Protein AF-A0A850C3Y8-F1 (afdb_monomer_lite)

pLDDT: mean 77.22, std 21.92, range [27.23, 97.19]

Radius of gyration: 32.11 Å; chains: 1; bounding box: 56×70×108 Å

Secondary structure (DSSP, 8-state):
-TTTTTEE-HHHHHHHHGGGHHHHHHHHT--TTTTBTTBEE----S-HHHHHHHHT--GGGHHHHHHHH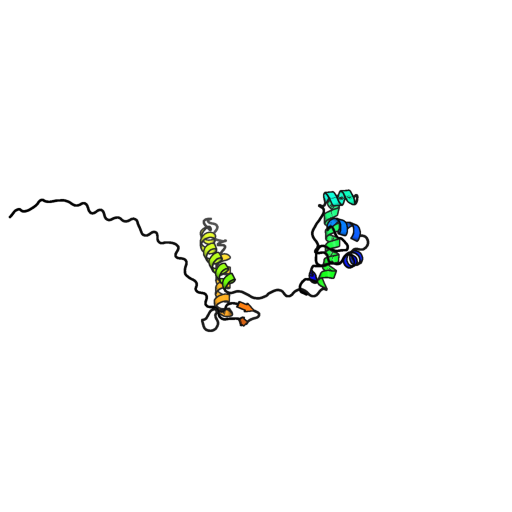HHHHHHHHHTSPPPPP--PEEHHHHHHHHHHHHHHHHHHGGG--SS-TT---THHHHHHHHHHHHHHHHS-GGG--EEEEETTEEEEE---------------------------PPP-

Sequence (188 aa):
M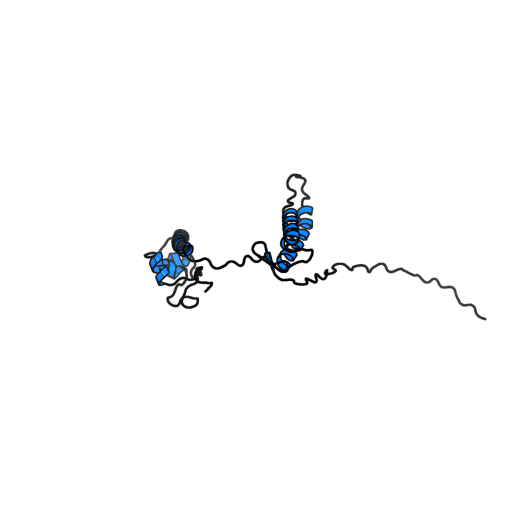EGKFYVWTLDEIREVLKDDSEFFEAAYGIVVHGNWEGKTILQRALDDASLAARFKLDPETVPAKLTDCRARLLSVRNSRIRPGTDDKILASWNGLMLATIAEASQVLDSRSLLPTADQQDGRCQILAARNAEFLLKELRPGGKLKHSWRGGKAINEVFLRITPRRYWDCSNSIKPTSTTNGLPPQRN

Structure (mmCIF, N/CA/C/O backbone):
data_AF-A0A850C3Y8-F1
#
_entry.id   AF-A0A850C3Y8-F1
#
loop_
_atom_site.group_PDB
_atom_site.id
_atom_site.type_symbol
_atom_site.label_atom_id
_atom_site.label_alt_id
_atom_site.label_comp_id
_atom_site.label_asym_id
_atom_site.label_entity_id
_atom_site.label_seq_id
_atom_site.pdbx_PDB_ins_code
_atom_site.Cartn_x
_atom_site.Cartn_y
_atom_site.Cartn_z
_atom_site.occupancy
_atom_site.B_iso_or_equiv
_atom_site.auth_seq_id
_atom_site.auth_comp_id
_atom_site.auth_asym_id
_atom_site.auth_atom_id
_atom_site.pdbx_PDB_model_num
ATOM 1 N N . MET A 1 1 ? -10.287 -14.046 -8.648 1.00 47.47 1 MET A N 1
ATOM 2 C CA . MET A 1 1 ? -10.686 -12.739 -8.083 1.00 47.47 1 MET A CA 1
ATOM 3 C C . MET A 1 1 ? -9.456 -12.043 -7.537 1.00 47.47 1 MET A C 1
ATOM 5 O O . MET A 1 1 ? -9.066 -12.267 -6.395 1.00 47.47 1 MET A O 1
ATOM 9 N N . GLU A 1 2 ? -8.835 -11.241 -8.388 1.00 50.91 2 GLU A N 1
ATOM 10 C CA . GLU A 1 2 ? -7.936 -10.157 -7.996 1.00 50.91 2 GLU A CA 1
ATOM 11 C C . GLU A 1 2 ? -8.763 -9.169 -7.156 1.00 50.91 2 GLU A C 1
ATOM 13 O O . GLU A 1 2 ? -9.849 -8.793 -7.576 1.00 50.91 2 GLU A O 1
ATOM 18 N N . GLY A 1 3 ? -8.347 -8.847 -5.929 1.00 62.34 3 GLY A N 1
ATOM 19 C CA . GLY A 1 3 ? -9.086 -7.912 -5.058 1.00 62.34 3 GLY A CA 1
ATOM 20 C C . GLY A 1 3 ? -9.332 -8.395 -3.626 1.00 62.34 3 GLY A C 1
ATOM 21 O O . GLY A 1 3 ? -9.484 -7.575 -2.726 1.00 62.34 3 GLY A O 1
ATOM 22 N N . LYS A 1 4 ? -9.248 -9.709 -3.353 1.00 74.44 4 LYS A N 1
ATOM 23 C CA . LYS A 1 4 ? -9.411 -10.263 -1.985 1.00 74.44 4 LYS A CA 1
ATOM 24 C C . LYS A 1 4 ? -8.363 -9.765 -0.974 1.00 74.44 4 LYS A C 1
ATOM 26 O O . LYS A 1 4 ? -8.569 -9.865 0.230 1.00 74.44 4 LYS A O 1
ATOM 31 N N . PHE A 1 5 ? -7.240 -9.235 -1.454 1.00 80.50 5 PHE A N 1
ATOM 32 C CA . PHE A 1 5 ? -6.145 -8.769 -0.605 1.00 80.50 5 PHE A CA 1
ATOM 33 C C . PHE A 1 5 ? -6.484 -7.483 0.167 1.00 80.50 5 PHE A C 1
ATOM 35 O O . PHE A 1 5 ? -6.025 -7.323 1.293 1.00 80.50 5 PHE A O 1
ATOM 42 N N . TYR A 1 6 ? -7.299 -6.583 -0.398 1.00 85.56 6 TYR A N 1
ATOM 43 C CA . TYR A 1 6 ? -7.563 -5.256 0.188 1.00 85.56 6 TYR A CA 1
ATOM 44 C C . TYR A 1 6 ? -8.931 -5.112 0.858 1.00 85.56 6 TYR A C 1
ATOM 46 O O . TYR A 1 6 ? -9.164 -4.128 1.556 1.00 85.56 6 TYR A O 1
ATOM 54 N N . VAL A 1 7 ? -9.818 -6.082 0.652 1.00 90.81 7 VAL A N 1
ATOM 55 C CA . VAL A 1 7 ? -11.189 -6.065 1.167 1.00 90.81 7 VAL A CA 1
ATOM 56 C C . VAL A 1 7 ? -11.291 -6.797 2.504 1.00 90.81 7 VAL A C 1
ATOM 58 O O . VAL A 1 7 ? -10.625 -7.811 2.713 1.00 90.81 7 VAL A O 1
ATOM 61 N N . TRP A 1 8 ? -12.154 -6.303 3.382 1.00 92.19 8 TRP A N 1
ATOM 62 C CA . TRP A 1 8 ? -12.419 -6.853 4.711 1.00 92.19 8 TRP A CA 1
ATOM 63 C C . TRP A 1 8 ? -13.908 -7.095 4.907 1.00 92.19 8 TRP A C 1
ATOM 65 O O . TRP A 1 8 ? -14.724 -6.331 4.396 1.00 92.19 8 TRP A O 1
ATOM 75 N N . THR A 1 9 ? -14.276 -8.123 5.660 1.00 91.62 9 THR A N 1
ATOM 76 C CA . THR A 1 9 ? -15.641 -8.215 6.204 1.00 91.62 9 THR A CA 1
ATOM 77 C C . THR A 1 9 ? -15.694 -7.593 7.596 1.00 91.62 9 THR A C 1
ATOM 79 O O . THR A 1 9 ? -14.668 -7.461 8.266 1.00 91.62 9 THR A O 1
ATOM 82 N N . LEU A 1 10 ? -16.890 -7.201 8.034 1.00 91.25 10 LEU A N 1
ATOM 83 C CA . LEU A 1 10 ? -17.092 -6.692 9.390 1.00 91.25 10 LEU A CA 1
ATOM 84 C C . LEU A 1 10 ? -16.675 -7.728 10.446 1.00 91.25 10 LEU A C 1
ATOM 86 O O . LEU A 1 10 ? -15.992 -7.382 11.407 1.00 91.25 10 LEU A O 1
ATOM 90 N N . ASP A 1 11 ? -17.024 -8.996 10.225 1.00 92.12 11 ASP A N 1
ATOM 91 C CA . ASP A 1 11 ? -16.700 -10.090 11.142 1.00 92.12 11 ASP A CA 1
ATOM 92 C C . ASP A 1 11 ? -15.186 -10.311 11.250 1.00 92.12 11 ASP A C 1
ATOM 94 O O . ASP A 1 11 ? -14.666 -10.411 12.358 1.00 92.12 11 ASP A O 1
ATOM 98 N N . GLU A 1 12 ? -14.455 -10.269 10.126 1.00 92.69 12 GLU A N 1
ATOM 99 C CA . GLU A 1 12 ? -12.984 -10.339 10.129 1.00 92.69 12 GLU A CA 1
ATOM 100 C C . GLU A 1 12 ? -12.363 -9.210 10.967 1.00 92.69 12 GLU A C 1
ATOM 102 O O . GLU A 1 12 ? -11.413 -9.431 11.715 1.00 92.69 12 GLU A O 1
ATOM 107 N N . ILE A 1 13 ? -12.879 -7.983 10.847 1.00 94.12 13 ILE A N 1
ATOM 108 C CA . ILE A 1 13 ? -12.354 -6.835 11.599 1.00 94.12 13 ILE A CA 1
ATOM 109 C C . ILE A 1 13 ? -12.626 -7.003 13.094 1.00 94.12 13 ILE A C 1
ATOM 111 O O . ILE A 1 13 ? -11.731 -6.761 13.906 1.00 94.12 13 ILE A O 1
ATOM 115 N N . ARG A 1 14 ? -13.830 -7.447 13.460 1.00 95.19 14 ARG A N 1
ATOM 116 C CA . ARG A 1 14 ? -14.211 -7.699 14.856 1.00 95.19 14 ARG A CA 1
ATOM 117 C C . ARG A 1 14 ? -13.393 -8.815 15.484 1.00 95.19 14 ARG A C 1
ATOM 119 O O . ARG A 1 14 ? -12.935 -8.665 16.613 1.00 95.19 14 ARG A O 1
ATOM 126 N N . GLU A 1 15 ? -13.146 -9.892 14.748 1.00 95.81 15 GLU A N 1
ATOM 127 C CA . GLU A 1 15 ? -12.331 -11.012 15.217 1.00 95.81 15 GLU A CA 1
ATOM 128 C C . GLU A 1 15 ? -10.876 -10.591 15.482 1.00 95.81 15 GLU A C 1
ATOM 130 O O . GLU A 1 15 ? -10.292 -10.959 16.506 1.00 95.81 15 GLU A O 1
ATOM 135 N N . VAL A 1 16 ? -10.299 -9.772 14.595 1.00 95.88 16 VAL A N 1
ATOM 136 C CA . VAL A 1 16 ? -8.904 -9.316 14.710 1.00 95.88 16 VAL A CA 1
ATOM 137 C C . VAL A 1 16 ? -8.734 -8.229 15.772 1.00 95.88 16 VAL A C 1
ATOM 139 O O . VAL A 1 16 ? -7.749 -8.240 16.519 1.00 95.88 16 VAL A O 1
ATOM 142 N N . LEU A 1 17 ? -9.656 -7.266 15.830 1.00 96.12 17 LEU A N 1
ATOM 143 C CA . LEU A 1 17 ? -9.513 -6.090 16.688 1.00 96.12 17 LEU A CA 1
ATOM 144 C C . LEU A 1 17 ? -10.138 -6.246 18.073 1.00 96.12 17 LEU A C 1
ATOM 146 O O . LEU A 1 17 ? -9.672 -5.581 19.000 1.00 96.12 17 LEU A O 1
ATOM 150 N N . LYS A 1 18 ? -11.124 -7.138 18.227 1.00 95.19 18 LYS A N 1
ATOM 151 C CA . LYS A 1 18 ? -11.846 -7.405 19.479 1.00 95.19 18 LYS A CA 1
ATOM 152 C C . LYS A 1 18 ? -12.351 -6.108 20.115 1.00 95.19 18 LYS A C 1
ATOM 154 O O . LYS A 1 18 ? -13.186 -5.436 19.515 1.00 95.19 18 LYS A O 1
ATOM 159 N N . ASP A 1 19 ? -11.816 -5.721 21.267 1.00 94.38 19 ASP A N 1
ATOM 160 C CA . ASP A 1 19 ? -12.250 -4.548 22.032 1.00 94.38 19 ASP A CA 1
ATOM 161 C C . ASP A 1 19 ? -12.036 -3.220 21.283 1.00 94.38 19 ASP A C 1
ATOM 163 O O . ASP A 1 19 ? -12.740 -2.244 21.526 1.00 94.38 19 ASP A O 1
ATOM 167 N N . ASP A 1 20 ? -11.109 -3.177 20.320 1.00 94.62 20 ASP A N 1
ATOM 168 C CA . ASP A 1 20 ? -10.856 -1.982 19.503 1.00 94.62 20 ASP A CA 1
ATOM 169 C C . ASP A 1 20 ? -11.714 -1.912 18.231 1.00 94.62 20 ASP A C 1
ATOM 171 O O . ASP A 1 20 ? -11.600 -0.956 17.456 1.00 94.62 20 ASP A O 1
ATOM 175 N N . SER A 1 21 ? -12.566 -2.914 17.992 1.00 94.44 21 SER A N 1
ATOM 176 C CA . SER A 1 21 ? -13.381 -2.998 16.776 1.00 94.44 21 SER A CA 1
ATOM 177 C C . SER A 1 21 ? -14.341 -1.822 16.638 1.00 94.44 21 SER A C 1
ATOM 179 O O . SER A 1 21 ? -14.331 -1.175 15.598 1.00 94.44 21 SER A O 1
ATOM 181 N N . GLU A 1 22 ? -15.083 -1.457 17.685 1.00 94.62 22 GLU A N 1
ATOM 182 C CA . GLU A 1 22 ? -16.046 -0.347 17.636 1.00 94.62 22 GLU A CA 1
ATOM 183 C C . GLU A 1 22 ? -15.368 0.995 17.311 1.00 94.62 22 GLU A C 1
ATOM 185 O O . GLU A 1 22 ? -15.852 1.778 16.486 1.00 94.62 22 GLU A O 1
ATOM 190 N N . PHE A 1 23 ? -14.199 1.237 17.910 1.00 96.12 23 PHE A N 1
ATOM 191 C CA . PHE A 1 23 ? -13.374 2.410 17.628 1.00 96.12 23 PHE A CA 1
ATOM 192 C C . PHE A 1 23 ? -12.941 2.452 16.159 1.00 96.12 23 PHE A C 1
ATOM 194 O O . PHE A 1 23 ? -13.060 3.483 15.491 1.00 96.12 23 PHE A O 1
ATOM 201 N N . PHE A 1 24 ? -12.470 1.322 15.635 1.00 96.25 24 PHE A N 1
ATOM 202 C CA . PHE A 1 24 ? -12.003 1.218 14.259 1.00 96.25 24 PHE A CA 1
ATOM 203 C C . PHE A 1 24 ? -13.151 1.271 13.237 1.00 96.25 24 PHE A C 1
ATOM 205 O O . PHE A 1 24 ? -13.028 1.916 12.195 1.00 96.25 24 PHE A O 1
ATOM 212 N N . GLU A 1 25 ? -14.293 0.659 13.544 1.00 94.94 25 GLU A N 1
ATOM 213 C CA . GLU A 1 25 ? -15.515 0.717 12.741 1.00 94.94 25 GLU A CA 1
ATOM 214 C C . GLU A 1 25 ? -15.975 2.165 12.565 1.00 94.94 25 GLU A C 1
ATOM 216 O O . GLU A 1 25 ? -16.202 2.607 11.438 1.00 94.94 25 GLU A O 1
ATOM 221 N N . ALA A 1 26 ? -16.022 2.940 13.654 1.00 95.00 26 ALA A N 1
ATOM 222 C CA . ALA A 1 26 ? -16.339 4.363 13.596 1.00 95.00 26 ALA A CA 1
ATOM 223 C C . ALA A 1 26 ? -15.282 5.156 12.813 1.00 95.00 26 ALA A C 1
ATOM 225 O O . ALA A 1 26 ? -15.621 6.064 12.052 1.00 95.00 26 ALA A O 1
ATOM 226 N N . ALA A 1 27 ? -14.004 4.803 12.963 1.00 95.38 27 ALA A N 1
ATOM 227 C CA . ALA A 1 27 ? -12.920 5.494 12.284 1.00 95.38 27 ALA A CA 1
ATOM 228 C C . ALA A 1 27 ? -12.999 5.380 10.748 1.00 95.38 27 ALA A C 1
ATOM 230 O O . ALA A 1 27 ? -12.701 6.341 10.026 1.00 95.38 27 ALA A O 1
ATOM 231 N N . TYR A 1 28 ? -13.408 4.217 10.247 1.00 94.75 28 TYR A N 1
ATOM 232 C CA . TYR A 1 28 ? -13.445 3.896 8.817 1.00 94.75 28 TYR A CA 1
ATOM 233 C C . TYR A 1 28 ? -14.864 3.809 8.238 1.00 94.75 28 TYR A C 1
ATOM 235 O O . TYR A 1 28 ? -15.023 3.468 7.070 1.00 94.75 28 TYR A O 1
ATOM 243 N N . GLY A 1 29 ? -15.896 4.116 9.031 1.00 91.62 29 GLY A N 1
ATOM 244 C CA . GLY A 1 29 ? -17.291 4.068 8.586 1.00 91.62 29 GLY A CA 1
ATOM 245 C C . GLY A 1 29 ? -17.718 2.666 8.144 1.00 91.62 29 GLY A C 1
ATOM 246 O O . GLY A 1 29 ? -18.390 2.511 7.127 1.00 91.62 29 GLY A O 1
ATOM 247 N N . ILE A 1 30 ? -17.270 1.639 8.866 1.00 91.19 30 ILE A N 1
ATOM 248 C CA . ILE A 1 30 ? -17.464 0.239 8.481 1.00 91.19 30 ILE A CA 1
ATOM 249 C C . ILE A 1 30 ? -18.891 -0.184 8.821 1.00 91.19 30 ILE A C 1
ATOM 251 O O . ILE A 1 30 ? -19.358 -0.022 9.944 1.00 91.19 30 ILE A O 1
ATOM 255 N N . VAL A 1 31 ? -19.579 -0.748 7.835 1.00 87.44 31 VAL A N 1
ATOM 256 C CA . VAL A 1 31 ? -20.973 -1.191 7.924 1.00 87.44 31 VAL A CA 1
ATOM 257 C C . VAL A 1 31 ? -21.101 -2.614 7.391 1.00 87.44 31 VAL A C 1
ATOM 259 O O . VAL A 1 31 ? -20.260 -3.068 6.619 1.00 87.44 31 VAL A O 1
ATOM 262 N N . VAL A 1 32 ? -22.166 -3.322 7.784 1.00 83.56 32 VAL A N 1
ATOM 263 C CA . VAL A 1 32 ? -22.377 -4.750 7.460 1.00 83.56 32 VAL A CA 1
ATOM 264 C C . VAL A 1 32 ? -22.347 -5.026 5.953 1.00 83.56 32 VAL A C 1
ATOM 266 O O . VAL A 1 32 ? -21.777 -6.019 5.521 1.00 83.56 32 VAL A O 1
ATOM 269 N N . HIS A 1 33 ? -22.930 -4.140 5.141 1.00 82.50 33 HIS A N 1
ATOM 270 C CA . HIS A 1 33 ? -22.955 -4.289 3.682 1.00 82.50 33 HIS A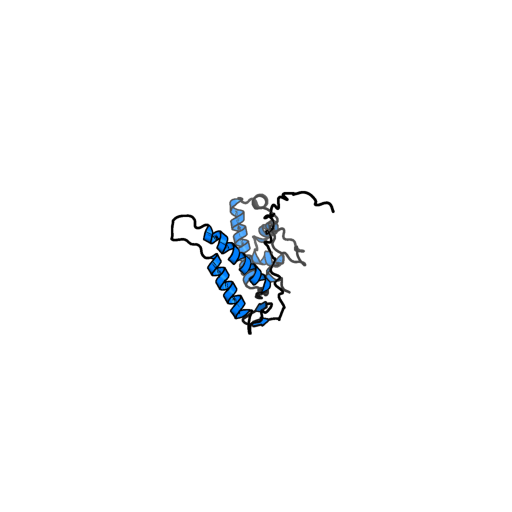 CA 1
ATOM 271 C C . HIS A 1 33 ? -21.624 -3.919 3.008 1.00 82.50 33 HIS A C 1
ATOM 273 O O . HIS A 1 33 ? -21.443 -4.184 1.820 1.00 82.50 33 HIS A O 1
ATOM 279 N N . GLY A 1 34 ? -20.694 -3.321 3.756 1.00 83.94 34 GLY A N 1
ATOM 280 C CA . GLY A 1 34 ? -19.448 -2.787 3.230 1.00 83.94 34 GLY A CA 1
ATOM 281 C C . GLY A 1 34 ? -19.643 -1.681 2.188 1.00 83.94 34 GLY A C 1
ATOM 282 O O . GLY A 1 34 ? -20.754 -1.249 1.904 1.00 83.94 34 GLY A O 1
ATOM 283 N N . ASN A 1 35 ? -18.545 -1.202 1.609 1.00 84.06 35 ASN A N 1
ATOM 284 C CA . ASN A 1 35 ? -18.557 -0.184 0.550 1.00 84.06 35 ASN A CA 1
ATOM 285 C C . ASN A 1 35 ? -18.204 -0.746 -0.843 1.00 84.06 35 ASN A C 1
ATOM 287 O O . ASN A 1 35 ? -18.202 -0.003 -1.821 1.00 84.06 35 ASN A O 1
ATOM 291 N N . TRP A 1 36 ? -17.913 -2.047 -0.945 1.00 81.69 36 TRP A N 1
ATOM 292 C CA . TRP A 1 36 ? -17.513 -2.730 -2.172 1.00 81.69 36 TRP A CA 1
ATOM 293 C C . TRP A 1 36 ? -17.954 -4.200 -2.161 1.00 81.69 36 TRP A C 1
ATOM 295 O O . TRP A 1 36 ? -17.405 -5.005 -1.413 1.00 81.69 36 TRP A O 1
ATOM 305 N N . GLU A 1 37 ? -18.916 -4.574 -3.010 1.00 83.69 37 GLU A N 1
ATOM 306 C CA . GLU A 1 37 ? -19.335 -5.977 -3.227 1.00 83.69 37 GLU A CA 1
ATOM 307 C C . GLU A 1 37 ? -19.618 -6.775 -1.928 1.00 83.69 37 GLU A C 1
ATOM 309 O O . GLU A 1 37 ? -19.212 -7.932 -1.792 1.00 83.69 37 GLU A O 1
ATOM 314 N N . GLY A 1 38 ? -20.281 -6.167 -0.936 1.00 81.75 38 GLY A N 1
ATOM 315 C CA . GLY A 1 38 ? -20.554 -6.826 0.352 1.00 81.75 38 GLY A CA 1
ATOM 316 C C . GLY A 1 38 ? -19.368 -6.835 1.328 1.00 81.75 38 GLY A C 1
ATOM 317 O O . GLY A 1 38 ? -19.404 -7.530 2.341 1.00 81.75 38 GLY A O 1
ATOM 318 N N . LYS A 1 39 ? -18.288 -6.113 1.010 1.00 86.00 39 LYS A N 1
ATOM 319 C CA . LYS A 1 39 ? -17.047 -6.004 1.787 1.00 86.00 39 LYS A CA 1
ATOM 320 C C . LYS A 1 39 ? -16.595 -4.553 1.894 1.00 86.00 39 LYS A C 1
ATOM 322 O O . LYS A 1 39 ? -17.091 -3.669 1.205 1.00 86.00 39 LYS A O 1
ATOM 327 N N . THR A 1 40 ? -15.618 -4.304 2.750 1.00 89.69 40 THR A N 1
ATOM 328 C CA . THR A 1 40 ? -15.107 -2.969 3.041 1.00 89.69 40 THR A CA 1
ATOM 329 C C . THR A 1 40 ? -13.682 -2.812 2.536 1.00 89.69 40 THR A C 1
ATOM 331 O O . THR A 1 40 ? -12.773 -3.534 2.948 1.00 89.69 40 THR A O 1
ATOM 334 N N . ILE A 1 41 ? -13.477 -1.826 1.670 1.00 90.25 41 ILE A N 1
ATOM 335 C CA . ILE A 1 41 ? -12.178 -1.213 1.408 1.00 90.25 41 ILE A CA 1
ATOM 336 C C . ILE A 1 41 ? -12.001 -0.104 2.446 1.00 90.25 41 ILE A C 1
ATOM 338 O O . ILE A 1 41 ? -12.836 0.791 2.555 1.00 90.25 41 ILE A O 1
ATOM 342 N N . LEU A 1 42 ? -10.932 -0.174 3.238 1.00 91.50 42 LEU A N 1
ATOM 343 C CA . LEU A 1 42 ? -10.712 0.767 4.336 1.00 91.50 42 LEU A CA 1
ATOM 344 C C . LEU A 1 42 ? -10.450 2.182 3.799 1.00 91.50 42 LEU A C 1
ATOM 346 O O . LEU A 1 42 ? -9.385 2.455 3.247 1.00 91.50 42 LEU A O 1
ATOM 350 N N . GLN A 1 43 ? -11.405 3.082 4.018 1.00 90.69 43 GLN A N 1
ATOM 351 C CA . GLN A 1 43 ? -11.309 4.511 3.733 1.00 90.69 43 GLN A CA 1
ATOM 352 C C . GLN A 1 43 ? -11.616 5.282 5.018 1.00 90.69 43 GLN A C 1
ATOM 354 O O . GLN A 1 43 ? -12.586 4.976 5.705 1.00 90.69 43 GLN A O 1
ATOM 359 N N . ARG A 1 44 ? -10.769 6.248 5.387 1.00 93.12 44 ARG A N 1
ATOM 360 C CA . ARG A 1 44 ? -10.967 7.022 6.621 1.00 93.12 44 ARG A CA 1
ATOM 361 C C . ARG A 1 44 ? -12.256 7.848 6.497 1.00 93.12 44 ARG A C 1
ATOM 363 O O . ARG A 1 44 ? -12.413 8.568 5.514 1.00 93.12 44 ARG A O 1
ATOM 370 N N . ALA A 1 45 ? -13.153 7.719 7.476 1.00 93.50 45 ALA A N 1
ATOM 371 C CA . ALA A 1 45 ? -14.469 8.365 7.467 1.00 93.50 45 ALA A CA 1
ATOM 372 C C . ALA A 1 45 ? -14.570 9.545 8.446 1.00 93.50 45 ALA A C 1
ATOM 374 O O . ALA A 1 45 ? -15.184 10.555 8.124 1.00 93.50 45 ALA A O 1
ATOM 375 N N . LEU A 1 46 ? -13.963 9.425 9.629 1.00 93.62 46 LEU A N 1
ATOM 376 C CA . LEU A 1 46 ? -13.875 10.506 10.618 1.00 93.62 46 LEU A CA 1
ATOM 377 C C . LEU A 1 46 ? -12.451 11.066 10.677 1.00 93.62 46 LEU A C 1
ATOM 379 O O . LEU A 1 46 ? -11.504 10.371 10.335 1.00 93.62 46 LEU A O 1
ATOM 383 N N . ASP A 1 47 ? -12.270 12.300 11.124 1.00 94.50 47 ASP A N 1
ATOM 384 C CA . ASP A 1 47 ? -10.953 12.808 11.518 1.00 94.50 47 ASP A CA 1
ATOM 385 C C . ASP A 1 47 ? -10.607 12.378 12.959 1.00 94.50 47 ASP A C 1
ATOM 387 O O . ASP A 1 47 ? -11.389 11.698 13.636 1.00 94.50 47 ASP A O 1
ATOM 391 N N . ASP A 1 48 ? -9.403 12.712 13.420 1.00 94.19 48 ASP A N 1
ATOM 392 C CA . ASP A 1 48 ? -8.913 12.287 14.733 1.00 94.19 48 ASP A CA 1
ATOM 393 C C . ASP A 1 48 ? -9.579 13.057 15.883 1.00 94.19 48 ASP A C 1
ATOM 395 O O . ASP A 1 48 ? -9.874 12.452 16.914 1.00 94.19 48 ASP A O 1
ATOM 399 N N . ALA A 1 49 ? -9.921 14.337 15.694 1.00 93.81 49 ALA A N 1
ATOM 400 C CA . ALA A 1 49 ? -10.598 15.143 16.711 1.00 93.81 49 ALA A CA 1
ATOM 401 C C . ALA A 1 49 ? -12.047 14.674 16.921 1.00 93.81 49 ALA A C 1
ATOM 403 O O . ALA A 1 49 ? -12.482 14.483 18.059 1.00 93.81 49 ALA A O 1
ATOM 404 N N . SER A 1 50 ? -12.772 14.397 15.834 1.00 94.50 50 SER A N 1
ATOM 405 C CA . SER A 1 50 ? -14.124 13.823 15.891 1.00 94.50 50 SER A CA 1
ATOM 406 C C . SER A 1 50 ? -14.138 12.447 16.564 1.00 94.50 50 SER A C 1
ATOM 408 O O . SER A 1 50 ? -15.048 12.126 17.334 1.00 94.50 50 SER A O 1
ATOM 410 N N . LEU A 1 51 ? -13.123 11.621 16.295 1.00 94.81 51 LEU A N 1
ATOM 411 C CA . LEU A 1 51 ? -13.008 10.292 16.889 1.00 94.81 51 LEU A CA 1
ATOM 412 C C . LEU A 1 51 ? -12.654 10.369 18.382 1.00 94.81 51 LEU A C 1
ATOM 414 O O . LEU A 1 51 ? -13.263 9.670 19.192 1.00 94.81 51 LEU A O 1
ATOM 418 N N . ALA A 1 52 ? -11.734 11.261 18.751 1.00 94.62 52 ALA A N 1
ATOM 419 C CA . ALA A 1 52 ? -11.378 11.536 20.138 1.00 94.62 52 ALA A CA 1
ATOM 420 C C . ALA A 1 52 ? -12.596 11.991 20.952 1.00 94.62 52 ALA A C 1
ATOM 422 O O . ALA A 1 52 ? -12.882 11.420 22.004 1.00 94.62 52 ALA A O 1
ATOM 423 N N . ALA A 1 53 ? -13.378 12.937 20.420 1.00 94.75 53 ALA A N 1
ATOM 424 C CA . ALA A 1 53 ? -14.599 13.419 21.060 1.00 94.75 53 ALA A CA 1
ATOM 425 C C . ALA A 1 53 ? -15.636 12.298 21.260 1.00 94.75 53 ALA A C 1
ATOM 427 O O . ALA A 1 53 ? -16.208 12.168 22.344 1.00 94.75 53 ALA A O 1
ATOM 428 N N . ARG A 1 54 ? -15.850 11.451 20.242 1.00 94.75 54 ARG A N 1
ATOM 429 C CA . ARG A 1 54 ? -16.816 10.341 20.299 1.00 94.75 54 ARG A CA 1
ATOM 430 C C . ARG A 1 54 ? -16.456 9.293 21.353 1.00 94.75 54 ARG A C 1
ATOM 432 O O . ARG A 1 54 ? -17.343 8.816 22.055 1.00 94.75 54 ARG A O 1
ATOM 439 N N . PHE A 1 55 ? -15.177 8.942 21.461 1.00 94.00 55 PHE A N 1
ATOM 440 C CA . PHE A 1 55 ? -14.697 7.895 22.370 1.00 94.00 55 PHE A CA 1
ATOM 441 C C . PHE A 1 55 ? -14.130 8.436 23.689 1.00 94.00 55 PHE A C 1
ATOM 443 O O . PHE A 1 55 ? -13.623 7.657 24.492 1.00 94.00 55 PHE A O 1
ATOM 450 N N . LYS A 1 56 ? -14.248 9.750 23.934 1.00 94.06 56 LYS A N 1
ATOM 451 C CA . LYS A 1 56 ? -13.717 10.440 25.123 1.00 94.06 56 LYS A CA 1
ATOM 452 C C . LYS A 1 56 ? -12.225 10.155 25.342 1.00 94.06 56 LYS A C 1
ATOM 454 O O . LYS A 1 56 ? -11.790 9.888 26.460 1.00 94.06 56 LYS A O 1
ATOM 459 N N . LEU A 1 57 ? -11.464 10.186 24.253 1.00 92.75 57 LEU A N 1
ATOM 460 C CA . LEU A 1 57 ? -10.015 10.006 24.244 1.00 92.75 57 LEU A CA 1
ATOM 461 C C . LEU A 1 57 ? -9.318 11.358 24.099 1.00 92.75 57 LEU A C 1
ATOM 463 O O . LEU A 1 57 ? -9.901 12.326 23.614 1.00 92.75 57 LEU A O 1
ATOM 467 N N . ASP A 1 58 ? -8.049 11.397 24.479 1.00 92.31 58 ASP A N 1
ATOM 468 C CA . ASP A 1 58 ? -7.160 12.502 24.136 1.00 92.31 58 ASP A CA 1
ATOM 469 C C . ASP A 1 58 ? -6.838 12.453 22.625 1.00 92.31 58 ASP A C 1
ATOM 471 O O . ASP A 1 58 ? -6.431 11.383 22.147 1.00 92.31 58 ASP A O 1
ATOM 475 N N . PRO A 1 59 ? -7.021 13.547 21.854 1.00 89.69 59 PRO A N 1
ATOM 476 C CA . PRO A 1 59 ? -6.726 13.585 20.420 1.00 89.69 59 PRO A CA 1
ATOM 477 C C . PRO A 1 59 ? -5.345 13.046 20.035 1.00 89.69 59 PRO A C 1
ATOM 479 O O . PRO A 1 59 ? -5.229 12.344 19.031 1.00 89.69 59 PRO A O 1
ATOM 482 N N . GLU A 1 60 ? -4.325 13.270 20.863 1.00 92.50 60 GLU A N 1
ATOM 483 C CA . GLU A 1 60 ? -2.955 12.801 20.608 1.00 92.50 60 GLU A CA 1
ATOM 484 C C . GLU A 1 60 ? -2.811 11.268 20.686 1.00 92.50 60 GLU A C 1
ATOM 486 O O . GLU A 1 60 ? -1.896 10.676 20.111 1.00 92.50 60 GLU A O 1
ATOM 491 N N . THR A 1 61 ? -3.743 10.583 21.356 1.00 93.31 61 THR A N 1
ATOM 492 C CA . THR A 1 61 ? -3.719 9.116 21.505 1.00 93.31 61 THR A CA 1
ATOM 493 C C . THR A 1 61 ? -4.368 8.380 20.331 1.00 93.31 61 THR A C 1
ATOM 495 O O . THR A 1 61 ? -4.078 7.201 20.092 1.00 93.31 61 THR A O 1
ATOM 498 N N . VAL A 1 62 ? -5.216 9.066 19.555 1.00 95.06 62 VAL A N 1
ATOM 499 C CA . VAL A 1 62 ? -5.953 8.484 18.423 1.00 95.06 62 VAL A CA 1
ATOM 500 C C . VAL A 1 62 ? -5.016 7.929 17.337 1.00 95.06 62 VAL A C 1
ATOM 502 O O . VAL A 1 62 ? -5.199 6.765 16.955 1.00 95.06 62 VAL A O 1
ATOM 505 N N . PRO A 1 63 ? -3.981 8.660 16.870 1.00 95.75 63 PRO A N 1
ATOM 506 C CA . PRO A 1 63 ? -3.054 8.148 15.862 1.00 95.75 63 PRO A CA 1
ATOM 507 C C . PRO A 1 63 ? -2.330 6.873 16.302 1.00 95.75 63 PRO A C 1
ATOM 509 O O . PRO A 1 63 ? -2.159 5.948 15.499 1.00 95.75 63 PRO A O 1
ATOM 512 N N . ALA A 1 64 ? -1.929 6.792 17.575 1.00 96.06 64 ALA A N 1
ATOM 513 C CA . ALA A 1 64 ? -1.249 5.624 18.128 1.00 96.06 64 ALA A CA 1
ATOM 514 C C . ALA A 1 64 ? -2.179 4.401 18.143 1.00 96.06 64 ALA A C 1
ATOM 516 O O . ALA A 1 64 ? -1.820 3.342 17.621 1.00 96.06 64 ALA A O 1
ATOM 517 N N . LYS A 1 65 ? -3.414 4.571 18.631 1.00 95.94 65 LYS A N 1
ATOM 518 C CA . LYS A 1 65 ? -4.426 3.504 18.668 1.00 95.94 65 LYS A CA 1
ATOM 519 C C . LYS A 1 65 ? -4.799 3.010 17.263 1.00 95.94 65 LYS A C 1
ATOM 521 O O . LYS A 1 65 ? -4.861 1.804 17.021 1.00 95.94 65 LYS A O 1
ATOM 526 N N . LEU A 1 66 ? -4.970 3.919 16.298 1.00 96.69 66 LEU A N 1
ATOM 527 C CA . LEU A 1 66 ? -5.206 3.557 14.892 1.00 96.69 66 LEU A CA 1
ATOM 528 C C . LEU A 1 66 ? -4.005 2.846 14.261 1.00 96.69 66 LEU A C 1
ATOM 530 O O . LEU A 1 66 ? -4.173 1.990 13.392 1.00 96.69 66 LEU A O 1
ATOM 534 N N . THR A 1 67 ? -2.784 3.207 14.648 1.00 96.81 67 THR A N 1
ATOM 535 C CA . THR A 1 67 ? -1.564 2.546 14.164 1.00 96.81 67 THR A CA 1
ATOM 536 C C . THR A 1 67 ? -1.484 1.106 14.651 1.00 96.81 67 THR A C 1
ATOM 538 O O . THR A 1 67 ? -1.238 0.223 13.830 1.00 96.81 67 THR A O 1
ATOM 541 N N . ASP A 1 68 ? -1.791 0.853 15.923 1.00 97.06 68 ASP A N 1
ATOM 542 C CA . ASP A 1 68 ? -1.863 -0.506 16.467 1.00 97.06 68 ASP A CA 1
ATOM 543 C C . ASP A 1 68 ? -2.921 -1.365 15.748 1.00 97.06 68 ASP A C 1
ATOM 545 O O . ASP A 1 68 ? -2.620 -2.454 15.247 1.00 97.06 68 ASP A O 1
ATOM 549 N N . CYS A 1 69 ? -4.141 -0.839 15.580 1.00 96.62 69 CYS A N 1
ATOM 550 C CA . CYS A 1 69 ? -5.208 -1.545 14.863 1.00 96.62 69 CYS A CA 1
ATOM 551 C C . CYS A 1 69 ? -4.791 -1.892 13.422 1.00 96.62 69 CYS A C 1
ATOM 553 O O . CYS A 1 69 ? -4.968 -3.021 12.955 1.00 96.62 69 CYS A O 1
ATOM 555 N N . ARG A 1 70 ? -4.184 -0.931 12.710 1.00 96.50 70 ARG A N 1
ATOM 556 C CA . ARG A 1 70 ? -3.674 -1.141 11.347 1.00 96.50 70 ARG A CA 1
ATOM 557 C C . ARG A 1 70 ? -2.558 -2.179 11.306 1.00 96.50 70 ARG A C 1
ATOM 559 O O . ARG A 1 70 ? -2.515 -2.946 10.348 1.00 96.50 70 ARG A O 1
ATOM 566 N N . ALA A 1 71 ? -1.682 -2.229 12.307 1.00 97.19 71 ALA A N 1
ATOM 567 C CA . ALA A 1 71 ? -0.611 -3.219 12.380 1.00 97.19 71 ALA A CA 1
ATOM 568 C C . ALA A 1 71 ? -1.165 -4.645 12.540 1.00 97.19 71 ALA A C 1
ATOM 570 O O . ALA A 1 71 ? -0.739 -5.554 11.821 1.00 97.19 71 ALA A O 1
ATOM 571 N N . ARG A 1 72 ? -2.173 -4.838 13.401 1.00 96.81 72 ARG A N 1
ATOM 572 C CA . ARG A 1 72 ? -2.852 -6.135 13.570 1.00 96.81 72 ARG A CA 1
ATOM 573 C C . ARG A 1 72 ? -3.557 -6.595 12.293 1.00 96.81 72 ARG A C 1
ATOM 575 O O . ARG A 1 72 ? -3.336 -7.718 11.839 1.00 96.81 72 ARG A O 1
ATOM 582 N N . LEU A 1 73 ? -4.323 -5.711 11.650 1.00 95.50 73 LEU A N 1
ATOM 583 C CA . LEU A 1 73 ? -4.958 -6.009 10.360 1.00 95.50 73 LEU A CA 1
ATOM 584 C C . LEU A 1 73 ? -3.922 -6.262 9.254 1.00 95.50 73 LEU A C 1
ATOM 586 O O . LEU A 1 73 ? -4.096 -7.151 8.423 1.00 95.50 73 LEU A O 1
ATOM 590 N N . LEU A 1 74 ? -2.810 -5.525 9.242 1.00 94.38 74 LEU A N 1
ATOM 591 C CA . LEU A 1 74 ? -1.724 -5.741 8.287 1.00 94.38 74 LEU A CA 1
ATOM 592 C C . LEU A 1 74 ? -1.106 -7.136 8.437 1.00 94.38 74 LEU A C 1
ATOM 594 O O . LEU A 1 74 ? -0.832 -7.775 7.422 1.00 94.38 74 LEU A O 1
ATOM 598 N N . SER A 1 75 ? -0.922 -7.614 9.670 1.00 94.50 75 SER A N 1
ATOM 599 C CA . SER A 1 75 ? -0.414 -8.962 9.948 1.00 94.50 75 SER A CA 1
ATOM 600 C C . SER A 1 75 ? -1.293 -10.038 9.301 1.00 94.50 75 SER A C 1
ATOM 602 O O . SER A 1 75 ? -0.805 -10.867 8.533 1.00 94.50 75 SER A O 1
ATOM 604 N N . VAL A 1 76 ? -2.613 -9.947 9.494 1.00 93.69 76 VAL A N 1
ATOM 605 C CA . VAL A 1 76 ? -3.586 -10.858 8.867 1.00 93.69 76 VAL A CA 1
ATOM 606 C C . VAL A 1 76 ? -3.618 -10.694 7.350 1.00 93.69 76 VAL A C 1
ATOM 608 O O . VAL A 1 76 ? -3.706 -11.671 6.613 1.00 93.69 76 VAL A O 1
ATOM 611 N N . ARG A 1 77 ? -3.502 -9.468 6.835 1.00 92.19 77 ARG A N 1
ATOM 612 C CA . ARG A 1 77 ? -3.460 -9.234 5.388 1.00 92.19 77 ARG A CA 1
ATOM 613 C C . ARG A 1 77 ? -2.227 -9.861 4.739 1.00 92.19 77 ARG A C 1
ATOM 615 O O . ARG A 1 77 ? -2.316 -10.341 3.613 1.00 92.19 77 ARG A O 1
ATOM 622 N N . ASN A 1 78 ? -1.090 -9.867 5.431 1.00 91.94 78 ASN A N 1
ATOM 623 C CA . ASN A 1 78 ? 0.167 -10.397 4.908 1.00 91.94 78 ASN A CA 1
ATOM 624 C C . ASN A 1 78 ? 0.163 -11.922 4.724 1.00 91.94 78 ASN A C 1
ATOM 626 O O . ASN A 1 78 ? 0.978 -12.413 3.946 1.00 91.94 78 ASN A O 1
ATOM 630 N N . SER A 1 79 ? -0.748 -12.659 5.369 1.00 89.69 79 SER A N 1
ATOM 631 C CA . SER A 1 79 ? -0.931 -14.097 5.119 1.00 89.69 79 SER A CA 1
ATOM 632 C C . SER A 1 79 ? -1.804 -14.398 3.891 1.00 89.69 79 SER A C 1
ATOM 634 O O . SER A 1 79 ? -1.883 -15.545 3.451 1.00 89.69 79 SER A O 1
ATOM 636 N N . ARG A 1 80 ? -2.454 -13.383 3.304 1.00 89.62 80 ARG A N 1
ATOM 637 C CA . ARG A 1 80 ? -3.308 -13.537 2.119 1.00 89.62 80 ARG A CA 1
ATOM 638 C C . ARG A 1 80 ? -2.467 -13.631 0.845 1.00 89.62 80 ARG A C 1
ATOM 640 O O . ARG A 1 80 ? -1.405 -13.022 0.725 1.00 89.62 80 ARG A O 1
ATOM 647 N N . ILE A 1 81 ? -3.000 -14.331 -0.157 1.00 85.00 81 ILE A N 1
ATOM 648 C CA . ILE A 1 81 ? -2.405 -14.383 -1.499 1.00 85.00 81 ILE A CA 1
ATOM 649 C C . ILE A 1 81 ? -2.357 -12.960 -2.069 1.00 85.00 81 ILE A C 1
ATOM 651 O O . ILE A 1 81 ? -3.395 -12.307 -2.220 1.00 85.00 81 ILE A O 1
ATOM 655 N N . ARG A 1 82 ? -1.149 -12.479 -2.378 1.00 83.06 82 ARG A N 1
ATOM 656 C CA . ARG A 1 82 ? -0.957 -11.180 -3.028 1.00 83.06 82 ARG A CA 1
ATOM 657 C C . ARG A 1 82 ? -1.552 -11.213 -4.440 1.00 83.06 82 ARG A C 1
ATOM 659 O O . ARG A 1 82 ? -1.423 -12.235 -5.116 1.00 83.06 82 ARG A O 1
ATOM 666 N N . PRO A 1 83 ? -2.200 -10.126 -4.894 1.00 80.94 83 PRO A N 1
ATOM 667 C CA . PRO A 1 83 ? -2.615 -10.032 -6.286 1.00 80.94 83 PRO A CA 1
ATOM 668 C C . PRO A 1 83 ? -1.382 -10.124 -7.190 1.00 80.94 83 PRO A C 1
ATOM 670 O O . PRO A 1 83 ? -0.274 -9.767 -6.777 1.00 80.94 83 PRO A O 1
ATOM 673 N N . GLY A 1 84 ? -1.581 -10.604 -8.417 1.00 74.81 84 GLY A N 1
ATOM 674 C CA . GLY A 1 84 ? -0.533 -10.528 -9.422 1.00 74.81 84 GLY A CA 1
ATOM 675 C C . GLY A 1 84 ? -0.157 -9.065 -9.632 1.00 74.81 84 GLY A C 1
ATOM 676 O O . GLY A 1 84 ? -1.021 -8.206 -9.772 1.00 74.81 84 GLY A O 1
ATOM 677 N N . THR A 1 85 ? 1.133 -8.760 -9.614 1.00 73.81 85 THR A N 1
ATOM 678 C CA . THR A 1 85 ? 1.623 -7.477 -10.116 1.00 73.81 85 THR A CA 1
ATOM 679 C C . THR A 1 85 ? 1.927 -7.652 -11.594 1.00 73.81 85 THR A C 1
ATOM 681 O O . THR A 1 85 ? 2.599 -8.621 -11.955 1.00 73.81 85 THR A O 1
ATOM 684 N N . ASP A 1 86 ? 1.454 -6.744 -12.450 1.00 77.56 86 ASP A N 1
ATOM 685 C CA . ASP A 1 86 ? 1.930 -6.715 -13.833 1.00 77.56 86 ASP A CA 1
ATOM 686 C C . ASP A 1 86 ? 3.406 -6.291 -13.830 1.00 77.56 86 ASP A C 1
ATOM 688 O O . ASP A 1 86 ? 3.751 -5.170 -13.467 1.00 77.56 86 ASP A O 1
ATOM 692 N N . ASP A 1 87 ? 4.287 -7.222 -14.174 1.00 80.69 87 ASP A N 1
ATOM 693 C CA . ASP A 1 87 ? 5.740 -7.059 -14.294 1.00 80.69 87 ASP A CA 1
ATOM 694 C C . ASP A 1 87 ? 6.162 -6.793 -15.748 1.00 80.69 87 ASP A C 1
ATOM 696 O O . ASP A 1 87 ? 7.340 -6.882 -16.105 1.00 80.69 87 ASP A O 1
ATOM 700 N N . LYS A 1 88 ? 5.195 -6.485 -16.619 1.00 85.88 88 LYS A N 1
ATOM 701 C CA . LYS A 1 88 ? 5.450 -6.153 -18.014 1.00 85.88 88 LYS A CA 1
ATOM 702 C C . LYS A 1 88 ? 6.121 -4.787 -18.138 1.00 85.88 88 LYS A C 1
ATOM 704 O O . LYS A 1 88 ? 5.594 -3.757 -17.729 1.00 85.88 88 LYS A O 1
ATOM 709 N N . ILE A 1 89 ? 7.250 -4.771 -18.832 1.00 87.88 89 ILE A N 1
ATOM 710 C CA . ILE A 1 89 ? 7.973 -3.561 -19.208 1.00 87.88 89 ILE A CA 1
ATOM 711 C C . ILE A 1 89 ? 7.573 -3.183 -20.635 1.00 87.88 89 ILE A C 1
ATOM 713 O O . ILE A 1 89 ? 7.748 -3.974 -21.559 1.00 87.88 89 ILE A O 1
ATOM 717 N N . LEU A 1 90 ? 7.020 -1.984 -20.832 1.00 91.06 90 LEU A N 1
ATOM 718 C CA . LEU A 1 90 ? 6.571 -1.499 -22.142 1.00 91.06 90 LEU A CA 1
ATOM 719 C C . LEU A 1 90 ? 7.634 -0.623 -22.809 1.00 91.06 90 LEU A C 1
ATOM 721 O O . LEU A 1 90 ? 8.107 0.348 -22.213 1.00 91.06 90 LEU A O 1
ATOM 725 N N . ALA A 1 91 ? 7.965 -0.918 -24.067 1.00 90.06 91 ALA A N 1
ATOM 726 C CA . ALA A 1 91 ? 8.964 -0.164 -24.824 1.00 90.06 91 ALA A CA 1
ATOM 727 C C . ALA A 1 91 ? 8.547 1.294 -25.060 1.00 90.06 91 ALA A C 1
ATOM 729 O O . ALA A 1 91 ? 9.385 2.187 -25.011 1.00 90.06 91 ALA A O 1
ATOM 730 N N . SER A 1 92 ? 7.254 1.553 -25.267 1.00 90.38 92 SER A N 1
ATOM 731 C CA . SER A 1 92 ? 6.724 2.906 -25.472 1.00 90.38 92 SER A CA 1
ATOM 732 C C . SER A 1 92 ? 6.910 3.797 -24.242 1.00 90.38 92 SER A C 1
ATOM 734 O O . SER A 1 92 ? 7.368 4.930 -24.368 1.00 90.38 92 SER A O 1
ATOM 736 N N . TRP A 1 93 ? 6.611 3.278 -23.050 1.00 91.56 93 TRP A N 1
ATOM 737 C CA . TRP A 1 93 ? 6.734 4.029 -21.797 1.00 91.56 93 TRP A CA 1
ATOM 738 C C . TRP A 1 93 ? 8.201 4.243 -21.418 1.00 91.56 93 TRP A C 1
ATOM 740 O O . TRP A 1 93 ? 8.575 5.334 -20.999 1.00 91.56 93 TRP A O 1
ATOM 750 N N . ASN A 1 94 ? 9.051 3.237 -21.642 1.00 93.06 94 ASN A N 1
ATOM 751 C CA . ASN A 1 94 ? 10.492 3.367 -21.423 1.00 93.06 94 ASN A CA 1
ATOM 752 C C . ASN A 1 94 ? 11.146 4.319 -22.429 1.00 93.06 94 ASN A C 1
ATOM 754 O O . ASN A 1 94 ? 11.985 5.120 -22.041 1.00 93.06 94 ASN A O 1
ATOM 758 N N . GLY A 1 95 ? 10.719 4.300 -23.694 1.00 93.12 95 GLY A N 1
ATOM 759 C CA . GLY A 1 95 ? 11.180 5.255 -24.701 1.00 93.12 95 GLY A CA 1
ATOM 760 C C . GLY A 1 95 ? 10.803 6.698 -24.354 1.00 93.12 95 GLY A C 1
ATOM 761 O O . GLY A 1 95 ? 11.636 7.591 -24.489 1.00 93.12 95 GLY A O 1
ATOM 762 N N . LEU A 1 96 ? 9.584 6.922 -23.848 1.00 94.38 96 LEU A N 1
ATOM 763 C CA . LEU A 1 96 ? 9.162 8.236 -23.358 1.00 94.38 96 LEU A CA 1
ATOM 764 C C . LEU A 1 96 ? 10.002 8.681 -22.151 1.00 94.38 96 LEU A C 1
ATOM 766 O O . LEU A 1 96 ? 10.521 9.793 -22.148 1.00 94.38 96 LEU A O 1
ATOM 770 N N . MET A 1 97 ? 10.185 7.797 -21.166 1.00 93.44 97 MET A N 1
ATOM 771 C CA . MET A 1 97 ? 11.026 8.056 -19.994 1.00 93.44 97 MET A CA 1
ATOM 772 C C . MET A 1 97 ? 12.464 8.405 -20.397 1.00 93.44 97 MET A C 1
ATOM 774 O O . MET A 1 97 ? 13.020 9.378 -19.894 1.00 93.44 97 MET A O 1
ATOM 778 N N . LEU A 1 98 ? 13.055 7.649 -21.324 1.00 93.81 98 LEU A N 1
ATOM 779 C CA . LEU A 1 98 ? 14.398 7.903 -21.838 1.00 93.81 98 LEU A CA 1
ATOM 780 C C . LEU A 1 98 ? 14.505 9.293 -22.471 1.00 93.81 98 LEU A C 1
ATOM 782 O O . LEU A 1 98 ? 15.435 10.027 -22.145 1.00 93.81 98 LEU A O 1
ATOM 786 N N . ALA A 1 99 ? 13.554 9.666 -23.334 1.00 93.12 99 ALA A N 1
ATOM 787 C CA . ALA A 1 99 ? 13.541 10.982 -23.969 1.00 93.12 99 ALA A CA 1
ATOM 788 C C . ALA A 1 99 ? 13.488 12.106 -22.923 1.00 93.12 99 ALA A C 1
ATOM 790 O O . ALA A 1 99 ? 14.329 13.002 -22.935 1.00 93.12 99 ALA A O 1
ATOM 791 N N . THR A 1 100 ? 12.572 12.010 -21.956 1.00 93.06 100 THR A N 1
ATOM 792 C CA . THR A 1 100 ? 12.430 13.017 -20.898 1.00 93.06 100 THR A CA 1
ATOM 793 C C . THR A 1 100 ? 13.670 13.117 -20.012 1.00 93.06 100 THR A C 1
ATOM 795 O O . THR A 1 100 ? 14.094 14.221 -19.685 1.00 93.06 100 THR A O 1
ATOM 798 N N . ILE A 1 101 ? 14.284 11.995 -19.623 1.00 88.62 101 ILE A N 1
ATOM 799 C CA . ILE A 1 101 ? 15.480 12.016 -18.767 1.00 88.62 101 ILE A CA 1
ATOM 800 C C . ILE A 1 101 ? 16.700 12.548 -19.533 1.00 88.62 101 ILE A C 1
ATOM 802 O O . ILE A 1 101 ? 17.505 13.272 -18.951 1.00 88.62 101 ILE A O 1
ATOM 806 N N . ALA A 1 102 ? 16.825 12.243 -20.827 1.00 89.06 102 ALA A N 1
ATOM 807 C CA . ALA A 1 102 ? 17.895 12.770 -21.676 1.00 89.06 102 ALA A CA 1
ATOM 808 C C . ALA A 1 102 ? 17.757 14.283 -21.943 1.00 89.06 102 ALA A C 1
ATOM 810 O O . ALA A 1 102 ? 18.752 14.992 -22.098 1.00 89.06 102 ALA A O 1
ATOM 811 N N . GLU A 1 103 ? 16.531 14.804 -21.993 1.00 89.12 103 GLU A N 1
ATOM 812 C CA . GLU A 1 103 ? 16.289 16.250 -22.009 1.00 89.12 103 GLU A CA 1
ATOM 813 C C . GLU A 1 103 ? 16.591 16.869 -20.636 1.00 89.12 103 GLU A C 1
ATOM 815 O O . GLU A 1 103 ? 17.275 17.888 -20.543 1.00 89.12 103 GLU A O 1
ATOM 820 N N . ALA A 1 104 ? 16.152 16.221 -19.554 1.00 86.12 104 ALA A N 1
ATOM 821 C CA . ALA A 1 104 ? 16.391 16.689 -18.194 1.00 86.12 104 ALA A CA 1
ATOM 822 C C . ALA A 1 104 ? 17.885 16.746 -17.848 1.00 86.12 104 ALA A C 1
ATOM 824 O O . ALA A 1 104 ? 18.304 17.718 -17.223 1.00 86.12 104 ALA A O 1
ATOM 825 N N . SER A 1 105 ? 18.698 15.779 -18.292 1.00 84.31 105 SER A N 1
ATOM 826 C CA . SER A 1 105 ? 20.153 15.809 -18.089 1.00 84.31 105 SER A CA 1
ATOM 827 C C . SER A 1 105 ? 20.775 17.053 -18.719 1.00 84.31 105 SER A C 1
ATOM 829 O O . SER A 1 105 ? 21.574 17.729 -18.089 1.00 84.31 105 SER A O 1
ATOM 831 N N . GLN A 1 106 ? 20.333 17.462 -19.912 1.00 81.88 106 GLN A N 1
ATOM 832 C CA . GLN A 1 106 ? 20.864 18.668 -20.556 1.00 81.88 106 GLN A CA 1
ATOM 833 C C . GLN A 1 106 ? 20.564 19.951 -19.772 1.00 81.88 106 GLN A C 1
ATOM 835 O O . GLN A 1 106 ? 21.363 20.880 -19.813 1.00 81.88 106 GLN A O 1
ATOM 840 N N . VAL A 1 107 ? 19.440 20.023 -19.053 1.00 80.62 107 VAL A N 1
ATOM 841 C CA . VAL A 1 107 ? 19.010 21.232 -18.321 1.00 80.62 107 VAL A CA 1
ATOM 842 C C . VAL A 1 107 ? 19.443 21.215 -16.851 1.00 80.62 107 VAL A C 1
ATOM 844 O O . VAL A 1 107 ? 19.648 22.263 -16.241 1.00 80.62 107 VAL A O 1
ATOM 847 N N . LEU A 1 108 ? 19.529 20.039 -16.236 1.00 75.62 108 LEU A N 1
ATOM 848 C CA . LEU A 1 108 ? 19.934 19.883 -14.838 1.00 75.62 108 LEU A CA 1
ATOM 849 C C . LEU A 1 108 ? 21.456 19.819 -14.708 1.00 75.62 108 LEU A C 1
ATOM 851 O O . LEU A 1 108 ? 21.998 20.482 -13.828 1.00 75.62 108 LEU A O 1
ATOM 855 N N . ASP A 1 109 ? 22.145 19.153 -15.637 1.00 64.81 109 ASP A N 1
ATOM 856 C CA . ASP A 1 109 ? 23.608 19.047 -15.607 1.00 64.81 109 ASP A CA 1
ATOM 857 C C . ASP A 1 109 ? 24.284 20.329 -16.132 1.00 64.81 109 ASP A C 1
ATOM 859 O O . ASP A 1 109 ? 25.411 20.634 -15.748 1.00 64.81 109 ASP A O 1
ATOM 863 N N . SER A 1 110 ? 23.582 21.148 -16.931 1.00 57.84 110 SER A N 1
ATOM 864 C CA . SER A 1 110 ? 24.037 22.499 -17.317 1.00 57.84 110 SER A CA 1
ATOM 865 C C . SER A 1 110 ? 23.824 23.561 -16.234 1.00 57.84 110 SER A C 1
ATOM 867 O O . SER A 1 110 ? 24.441 24.623 -16.294 1.00 57.84 110 SER A O 1
ATOM 869 N N . ARG A 1 111 ? 22.981 23.293 -15.223 1.00 53.19 111 ARG A N 1
ATOM 870 C CA . ARG A 1 111 ? 22.746 24.194 -14.079 1.00 53.19 111 ARG A CA 1
ATOM 871 C C . ARG A 1 111 ? 23.751 24.020 -12.937 1.00 53.19 111 ARG A C 1
ATOM 873 O O . ARG A 1 111 ? 23.647 24.730 -11.939 1.00 53.19 111 ARG A O 1
ATOM 880 N N . SER A 1 112 ? 24.774 23.181 -13.111 1.00 52.72 112 SER A N 1
ATOM 881 C CA . SER A 1 112 ? 25.983 23.152 -12.271 1.00 52.72 112 SER A CA 1
ATOM 882 C C . SER A 1 112 ? 26.887 24.378 -12.539 1.00 52.72 112 SER A C 1
ATOM 884 O O . SER A 1 112 ? 28.072 24.270 -12.832 1.00 52.72 112 SER A O 1
ATOM 886 N N . LEU A 1 113 ? 26.311 25.585 -12.474 1.00 48.97 113 LEU A N 1
ATOM 887 C CA . LEU A 1 113 ? 27.006 26.878 -12.579 1.00 48.97 113 LEU A CA 1
ATOM 888 C C . LEU A 1 113 ? 27.491 27.386 -11.205 1.00 48.97 113 LEU A C 1
ATOM 890 O O . LEU A 1 113 ? 27.682 28.587 -11.021 1.00 48.97 113 LEU A O 1
ATOM 894 N N . LEU A 1 114 ? 27.673 26.494 -10.224 1.00 48.38 114 LEU A N 1
ATOM 895 C CA . LEU A 1 114 ? 28.279 26.825 -8.933 1.00 48.38 114 LEU A CA 1
ATOM 896 C C . LEU A 1 114 ? 29.673 26.183 -8.833 1.00 48.38 114 LEU A C 1
ATOM 898 O O . LEU A 1 114 ? 29.810 24.993 -9.106 1.00 48.38 114 LEU A O 1
ATOM 902 N N . PRO A 1 115 ? 30.710 26.942 -8.428 1.00 45.22 115 PRO A N 1
ATOM 903 C CA . PRO A 1 115 ? 32.119 26.545 -8.487 1.00 45.22 115 PRO A CA 1
ATOM 904 C C . PRO A 1 115 ? 32.537 25.596 -7.350 1.00 45.22 115 PRO A C 1
ATOM 906 O O . PRO A 1 115 ? 33.654 25.675 -6.847 1.00 45.22 115 PRO A O 1
ATOM 909 N N . THR A 1 116 ? 31.664 24.687 -6.924 1.00 50.16 116 THR A N 1
ATOM 910 C CA . THR A 1 116 ? 32.058 23.538 -6.100 1.00 50.16 116 THR A CA 1
ATOM 911 C C . THR A 1 116 ? 32.051 22.315 -7.001 1.00 50.16 116 THR A C 1
ATOM 913 O O . THR A 1 116 ? 31.018 21.687 -7.216 1.00 50.16 116 THR A O 1
ATOM 916 N N . ALA A 1 117 ? 33.223 22.031 -7.564 1.00 47.19 117 ALA A N 1
ATOM 917 C CA . ALA A 1 117 ? 33.499 21.048 -8.610 1.00 47.19 117 ALA A CA 1
ATOM 918 C C . ALA A 1 117 ? 33.240 19.566 -8.246 1.00 47.19 117 ALA A C 1
ATOM 920 O O . ALA A 1 117 ? 33.658 18.689 -8.991 1.00 47.19 117 ALA A O 1
ATOM 921 N N . ASP A 1 118 ? 32.532 19.271 -7.153 1.00 49.12 118 ASP A N 1
ATOM 922 C CA . ASP A 1 118 ? 32.372 17.903 -6.633 1.00 49.12 118 ASP A CA 1
ATOM 923 C C . ASP A 1 118 ? 30.957 17.321 -6.758 1.00 49.12 118 ASP A C 1
ATOM 925 O O . ASP A 1 118 ? 30.736 16.164 -6.402 1.00 49.12 118 ASP A O 1
ATOM 929 N N . GLN A 1 119 ? 29.978 18.064 -7.284 1.00 52.66 119 GLN A N 1
ATOM 930 C CA . GLN A 1 119 ? 28.618 17.540 -7.477 1.00 52.66 119 GLN A CA 1
ATOM 931 C C . GLN A 1 119 ? 28.047 17.915 -8.844 1.00 52.66 119 GLN A C 1
ATOM 933 O O . GLN A 1 119 ? 27.079 18.663 -8.972 1.00 52.66 119 GLN A O 1
ATOM 938 N N . GLN A 1 120 ? 28.646 17.358 -9.895 1.00 54.00 120 GLN A N 1
ATOM 939 C CA . GLN A 1 120 ? 27.954 17.214 -11.169 1.00 54.00 120 GLN A CA 1
ATOM 940 C C . GLN A 1 120 ? 26.969 16.050 -11.009 1.00 54.00 120 GLN A C 1
ATOM 942 O O . GLN A 1 120 ? 27.354 14.882 -10.973 1.00 54.00 120 GLN A O 1
ATOM 947 N N . ASP A 1 121 ? 25.696 16.378 -10.803 1.00 62.34 121 ASP A N 1
ATOM 948 C CA . ASP A 1 121 ? 24.647 15.440 -10.398 1.00 62.34 121 ASP A CA 1
ATOM 949 C C . ASP A 1 121 ? 24.141 14.624 -11.610 1.00 62.34 121 ASP A C 1
ATOM 951 O O . ASP A 1 121 ? 22.952 14.584 -11.914 1.00 62.34 121 ASP A O 1
ATOM 955 N N . GLY A 1 122 ? 25.061 13.927 -12.300 1.00 72.44 122 GLY A N 1
ATOM 956 C CA . GLY A 1 122 ? 24.855 13.150 -13.537 1.00 72.44 122 GLY A CA 1
ATOM 957 C C . GLY A 1 122 ? 23.932 11.931 -13.396 1.00 72.44 122 GLY A C 1
ATOM 958 O O . GLY A 1 122 ? 23.958 11.002 -14.205 1.00 72.44 122 GLY A O 1
ATOM 959 N N . ARG A 1 123 ? 23.090 11.913 -12.361 1.00 81.56 123 ARG A N 1
ATOM 960 C CA . ARG A 1 123 ? 22.051 10.917 -12.099 1.00 81.56 123 ARG A CA 1
ATOM 961 C C . ARG A 1 123 ? 21.119 10.777 -13.294 1.00 81.56 123 ARG A C 1
ATOM 963 O O . ARG A 1 123 ? 20.798 9.653 -13.667 1.00 81.56 123 ARG A O 1
ATOM 970 N N . CYS A 1 124 ? 20.720 11.888 -13.919 1.00 84.44 124 CYS A N 1
ATOM 971 C CA . CYS A 1 124 ? 19.864 11.850 -15.106 1.00 84.44 124 CYS A CA 1
ATOM 972 C C . CYS A 1 124 ? 20.572 11.134 -16.259 1.00 84.44 124 CYS A C 1
ATOM 974 O O . CYS A 1 124 ? 20.012 10.211 -16.847 1.00 84.44 124 CYS A O 1
ATOM 976 N N . GLN A 1 125 ? 21.835 11.469 -16.520 1.00 85.00 125 GLN A N 1
ATOM 977 C CA . GLN A 1 125 ? 22.610 10.821 -17.574 1.00 85.00 125 GLN A CA 1
ATOM 978 C C . GLN A 1 125 ? 22.822 9.320 -17.310 1.00 85.00 125 GLN A C 1
ATOM 980 O O . GLN A 1 125 ? 22.646 8.507 -18.217 1.00 85.00 125 GLN A O 1
ATOM 985 N N . ILE A 1 126 ? 23.106 8.930 -16.062 1.00 88.44 126 ILE A N 1
ATOM 986 C CA . ILE A 1 126 ? 23.231 7.521 -15.654 1.00 88.44 126 ILE A CA 1
ATOM 987 C C . ILE A 1 126 ? 21.905 6.769 -15.848 1.00 88.44 126 ILE A C 1
ATOM 989 O O . ILE A 1 126 ? 21.898 5.644 -16.350 1.00 88.44 126 ILE A O 1
ATOM 993 N N . LEU A 1 127 ? 20.774 7.370 -15.467 1.00 90.31 127 LEU A N 1
ATOM 994 C CA . LEU A 1 127 ? 19.449 6.762 -15.624 1.00 90.31 127 LEU A CA 1
ATOM 995 C C . LEU A 1 127 ? 19.054 6.621 -17.099 1.00 90.31 127 LEU A C 1
ATOM 997 O O . LEU A 1 127 ? 18.558 5.564 -17.490 1.00 90.31 127 LEU A O 1
ATOM 1001 N N . ALA A 1 128 ? 19.317 7.642 -17.920 1.00 89.81 128 ALA A N 1
ATOM 1002 C CA . ALA A 1 128 ? 19.098 7.587 -19.363 1.00 89.81 128 ALA A CA 1
ATOM 1003 C C . ALA A 1 128 ? 19.952 6.487 -20.010 1.00 89.81 128 ALA A C 1
ATOM 1005 O O . ALA A 1 128 ? 19.423 5.656 -20.746 1.00 89.81 128 ALA A O 1
ATOM 1006 N N . ALA A 1 129 ? 21.248 6.423 -19.688 1.00 91.00 129 ALA A N 1
ATOM 1007 C CA . ALA A 1 129 ? 22.150 5.407 -20.223 1.00 91.00 129 ALA A CA 1
ATOM 1008 C C . ALA A 1 129 ? 21.690 3.985 -19.866 1.00 91.00 129 ALA A C 1
ATOM 1010 O O . ALA A 1 129 ? 21.586 3.135 -20.748 1.00 91.00 129 ALA A O 1
ATOM 1011 N N . ARG A 1 130 ? 21.325 3.742 -18.599 1.00 93.69 130 ARG A N 1
ATOM 1012 C CA . ARG A 1 130 ? 20.810 2.438 -18.146 1.00 93.69 130 ARG A CA 1
ATOM 1013 C C . ARG A 1 130 ? 19.502 2.053 -18.836 1.00 93.69 130 ARG A C 1
ATOM 1015 O O . ARG A 1 130 ? 19.330 0.895 -19.213 1.00 93.69 130 ARG A O 1
ATOM 1022 N N . ASN A 1 131 ? 18.581 3.003 -19.013 1.00 92.81 131 ASN A N 1
ATOM 1023 C CA . ASN A 1 131 ? 17.326 2.740 -19.718 1.00 92.81 131 ASN A CA 1
ATOM 1024 C C . ASN A 1 131 ? 17.585 2.405 -21.197 1.00 92.81 131 ASN A C 1
ATOM 1026 O O . ASN A 1 131 ? 17.074 1.406 -21.700 1.00 92.81 131 ASN A O 1
ATOM 1030 N N . ALA A 1 132 ? 18.437 3.184 -21.870 1.00 92.81 132 ALA A N 1
ATOM 1031 C CA . ALA A 1 132 ? 18.820 2.944 -23.258 1.00 92.81 132 ALA A CA 1
ATOM 1032 C C . ALA A 1 132 ? 19.498 1.578 -23.441 1.00 92.81 132 ALA A C 1
ATOM 1034 O O . ALA A 1 132 ? 19.142 0.837 -24.357 1.00 92.81 132 ALA A O 1
ATOM 1035 N N . GLU A 1 133 ? 20.427 1.216 -22.554 1.00 94.19 133 GLU A N 1
ATOM 1036 C CA . GLU A 1 133 ? 21.089 -0.089 -22.563 1.00 94.19 133 GLU A CA 1
ATOM 1037 C C . GLU A 1 133 ? 20.071 -1.228 -22.432 1.00 94.19 133 GLU A C 1
ATOM 1039 O O . GLU A 1 133 ? 20.082 -2.159 -23.240 1.00 94.19 133 GLU A O 1
ATOM 1044 N N . PHE A 1 134 ? 19.135 -1.124 -21.483 1.00 93.56 134 PHE A N 1
ATOM 1045 C CA . PHE A 1 134 ? 18.058 -2.098 -21.329 1.00 93.56 134 PHE A CA 1
ATOM 1046 C C . PHE A 1 134 ? 17.195 -2.204 -22.596 1.00 93.56 134 PHE A C 1
ATOM 1048 O O . PHE A 1 134 ? 16.977 -3.305 -23.100 1.00 93.56 134 PHE A O 1
ATOM 1055 N N . LEU A 1 135 ? 16.739 -1.078 -23.158 1.00 91.38 135 LEU A N 1
ATOM 1056 C CA . LEU A 1 135 ? 15.921 -1.069 -24.376 1.00 91.38 135 LEU A CA 1
ATOM 1057 C C . LEU A 1 135 ? 16.643 -1.738 -25.557 1.00 91.38 135 LEU A C 1
ATOM 1059 O O . LEU A 1 135 ? 16.034 -2.499 -26.312 1.00 91.38 135 LEU A O 1
ATOM 1063 N N . LEU A 1 136 ? 17.938 -1.466 -25.722 1.00 90.81 136 LEU A N 1
ATOM 1064 C CA . LEU A 1 136 ? 18.743 -2.018 -26.811 1.00 90.81 136 LEU A CA 1
ATOM 1065 C C . LEU A 1 136 ? 19.043 -3.507 -26.618 1.00 90.81 136 LEU A C 1
ATOM 1067 O O . LEU A 1 136 ? 18.991 -4.263 -27.586 1.00 90.81 136 LEU A O 1
ATOM 1071 N N . LYS A 1 137 ? 19.334 -3.932 -25.388 1.00 90.69 137 LYS A N 1
ATOM 1072 C CA . LYS A 1 137 ? 19.683 -5.318 -25.071 1.00 90.69 137 LYS A CA 1
ATOM 1073 C C . LYS A 1 137 ? 18.459 -6.230 -25.040 1.00 90.69 137 LYS A C 1
ATOM 1075 O O . LYS A 1 137 ? 18.437 -7.271 -25.687 1.00 90.69 137 LYS A O 1
ATOM 1080 N N . GLU A 1 138 ? 17.443 -5.833 -24.286 1.00 91.44 138 GLU A N 1
ATOM 1081 C CA . GLU A 1 138 ? 16.335 -6.705 -23.895 1.00 91.44 138 GLU A CA 1
ATOM 1082 C C . GLU A 1 138 ? 15.115 -6.544 -24.808 1.00 91.44 138 GLU A C 1
ATOM 1084 O O . GLU A 1 138 ? 14.374 -7.497 -25.043 1.00 91.44 138 GLU A O 1
ATOM 1089 N N . LEU A 1 139 ? 14.906 -5.345 -25.361 1.00 88.19 139 LEU A N 1
ATOM 1090 C CA . LEU A 1 139 ? 13.743 -5.032 -26.194 1.00 88.19 139 LEU A CA 1
ATOM 1091 C C . LEU A 1 139 ? 14.060 -4.926 -27.685 1.00 88.19 139 LEU A C 1
ATOM 1093 O O . LEU A 1 139 ? 13.126 -4.794 -28.473 1.00 88.19 139 LEU A O 1
ATOM 1097 N N . ARG A 1 140 ? 15.325 -5.039 -28.108 1.00 88.81 140 ARG A N 1
ATOM 1098 C CA . ARG A 1 140 ? 15.717 -5.006 -29.528 1.00 88.81 140 ARG A CA 1
ATOM 1099 C C . ARG A 1 140 ? 16.480 -6.260 -30.012 1.00 88.81 140 ARG A C 1
ATOM 1101 O O . ARG A 1 140 ? 17.467 -6.121 -30.743 1.00 88.81 140 ARG A O 1
ATOM 1108 N N . PRO A 1 141 ? 16.046 -7.494 -29.678 1.00 80.62 141 PRO A N 1
ATOM 1109 C CA . PRO A 1 141 ? 16.716 -8.697 -30.168 1.00 80.62 141 PRO A CA 1
ATOM 1110 C C . PRO A 1 141 ? 16.648 -8.767 -31.704 1.00 80.62 141 PRO A C 1
ATOM 1112 O O . PRO A 1 141 ? 15.591 -8.566 -32.305 1.00 80.62 141 PRO A O 1
ATOM 1115 N N . GLY A 1 142 ? 17.786 -9.025 -32.356 1.00 79.50 142 GLY A N 1
ATOM 1116 C CA . GLY A 1 142 ? 17.871 -9.093 -33.823 1.00 79.50 142 GLY A CA 1
ATOM 1117 C C . GLY A 1 142 ? 17.662 -7.748 -34.534 1.00 79.50 142 GLY A C 1
ATOM 1118 O O . GLY A 1 142 ? 17.292 -7.722 -35.706 1.00 79.50 142 GLY A O 1
ATOM 1119 N N . GLY A 1 143 ? 17.847 -6.623 -33.833 1.00 82.69 143 GLY A N 1
ATOM 1120 C CA . GLY A 1 143 ? 17.813 -5.280 -34.421 1.00 82.69 143 GLY A CA 1
ATOM 1121 C C . GLY A 1 143 ? 16.416 -4.670 -34.586 1.00 82.69 143 GLY A C 1
ATOM 1122 O O . GLY A 1 143 ? 16.321 -3.485 -34.922 1.00 82.69 143 GLY A O 1
ATOM 1123 N N . LYS A 1 144 ? 15.344 -5.414 -34.282 1.00 82.62 144 LYS A N 1
ATOM 1124 C CA . LYS A 1 144 ? 13.954 -4.927 -34.294 1.00 82.62 144 LYS A CA 1
ATOM 1125 C C . LYS A 1 144 ? 13.438 -4.702 -32.877 1.00 82.62 144 LYS A C 1
ATOM 1127 O O . LYS A 1 144 ? 13.551 -5.588 -32.036 1.00 82.62 144 LYS A O 1
ATOM 1132 N N . LEU A 1 145 ? 12.847 -3.534 -32.632 1.00 84.69 145 LEU A N 1
ATOM 1133 C CA . LEU A 1 145 ? 12.263 -3.201 -31.334 1.00 84.69 145 LEU A CA 1
ATOM 1134 C C . LEU A 1 145 ? 10.957 -3.986 -31.119 1.00 84.69 145 LEU A C 1
ATOM 1136 O O . LEU A 1 145 ? 10.112 -4.067 -32.011 1.00 84.69 145 LEU A O 1
ATOM 1140 N N . LYS A 1 146 ? 10.801 -4.568 -29.934 1.00 86.38 146 LYS A N 1
ATOM 1141 C CA . LYS A 1 146 ? 9.624 -5.315 -29.482 1.00 86.38 146 LYS A CA 1
ATOM 1142 C C . LYS A 1 146 ? 8.775 -4.442 -28.560 1.00 86.38 146 LYS A C 1
ATOM 1144 O O . LYS A 1 146 ? 9.266 -3.482 -27.976 1.00 86.38 146 LYS A O 1
ATOM 1149 N N . HIS A 1 147 ? 7.489 -4.761 -28.436 1.00 84.38 147 HIS A N 1
ATOM 1150 C CA . HIS A 1 147 ? 6.536 -3.906 -27.718 1.00 84.38 147 HIS A CA 1
ATOM 1151 C C . HIS A 1 147 ? 6.669 -3.998 -26.197 1.00 84.38 147 HIS A C 1
ATOM 1153 O O . HIS A 1 147 ? 6.516 -3.003 -25.484 1.00 84.38 147 HIS A O 1
ATOM 1159 N N . SER A 1 148 ? 6.919 -5.204 -25.693 1.00 86.94 148 SER A N 1
ATOM 1160 C CA . SER A 1 148 ? 6.965 -5.457 -24.261 1.00 86.94 148 SER A CA 1
ATOM 1161 C C . SER A 1 148 ? 8.000 -6.502 -23.896 1.00 86.94 148 SER A C 1
ATOM 1163 O O . SER A 1 148 ? 8.368 -7.327 -24.725 1.00 86.94 148 SER A O 1
ATOM 1165 N N . TRP A 1 149 ? 8.446 -6.475 -22.651 1.00 86.38 149 TRP A N 1
ATOM 1166 C CA . TRP A 1 149 ? 9.364 -7.442 -22.074 1.00 86.38 149 TRP A CA 1
ATOM 1167 C C . TRP A 1 149 ? 8.798 -7.935 -20.747 1.00 86.38 149 TRP A C 1
ATOM 1169 O O . TRP A 1 149 ? 8.229 -7.151 -19.987 1.00 86.38 149 TRP A O 1
ATOM 1179 N N . ARG A 1 150 ? 8.921 -9.234 -20.478 1.00 84.25 150 ARG A N 1
ATOM 1180 C CA . ARG A 1 150 ? 8.531 -9.846 -19.203 1.00 84.25 150 ARG A CA 1
ATOM 1181 C C . ARG A 1 150 ? 9.450 -11.028 -18.914 1.00 84.25 150 ARG A C 1
ATOM 1183 O O . ARG A 1 150 ? 9.571 -11.919 -19.754 1.00 84.25 150 ARG A O 1
ATOM 1190 N N . GLY A 1 151 ? 10.099 -11.038 -17.750 1.00 78.00 151 GLY A N 1
ATOM 1191 C CA . GLY A 1 151 ? 10.889 -12.180 -17.272 1.00 78.00 151 GLY A CA 1
ATOM 1192 C C . GLY A 1 151 ? 11.949 -12.698 -18.257 1.00 78.00 151 GLY A C 1
ATOM 1193 O O . GLY A 1 151 ? 12.043 -13.905 -18.468 1.00 78.00 151 GLY A O 1
ATOM 1194 N N . GLY A 1 152 ? 12.704 -11.804 -18.906 1.00 77.75 152 GLY A N 1
ATOM 1195 C CA . GLY A 1 152 ? 13.772 -12.166 -19.854 1.00 77.75 152 GLY A CA 1
ATOM 1196 C C . GLY A 1 152 ? 13.304 -12.466 -21.281 1.00 77.75 152 GLY A C 1
ATOM 1197 O O . GLY A 1 152 ? 14.099 -12.902 -22.110 1.00 77.75 152 GLY A O 1
ATOM 1198 N N . LYS A 1 153 ? 12.017 -12.265 -21.590 1.00 78.19 153 LYS A N 1
ATOM 1199 C CA . LYS A 1 153 ? 11.463 -12.494 -22.929 1.00 78.19 153 LYS A CA 1
ATOM 1200 C C . LYS A 1 153 ? 10.787 -11.241 -23.460 1.00 78.19 153 LYS A C 1
ATOM 1202 O O . LYS A 1 153 ? 9.885 -10.692 -22.828 1.00 78.19 153 LYS A O 1
ATOM 1207 N N . ALA A 1 154 ? 11.182 -10.833 -24.661 1.00 75.31 154 ALA A N 1
ATOM 1208 C CA . ALA A 1 154 ? 10.491 -9.802 -25.418 1.00 75.31 154 ALA A CA 1
ATOM 1209 C C . ALA A 1 154 ? 9.272 -10.397 -26.149 1.00 75.31 154 ALA A C 1
ATOM 1211 O O . ALA A 1 154 ? 9.374 -11.432 -26.807 1.00 75.31 154 ALA A O 1
ATOM 1212 N N . ILE A 1 155 ? 8.115 -9.747 -26.028 1.00 75.12 155 ILE A N 1
ATOM 1213 C CA . ILE A 1 155 ? 6.804 -10.225 -26.486 1.00 75.12 155 ILE A CA 1
ATOM 1214 C C . ILE A 1 155 ? 6.189 -9.184 -27.437 1.00 75.12 155 ILE A C 1
ATOM 1216 O O . ILE A 1 155 ? 6.181 -7.986 -27.131 1.00 75.12 155 ILE A O 1
ATOM 1220 N N . ASN A 1 156 ? 5.629 -9.678 -28.550 1.00 66.94 156 ASN A N 1
ATOM 1221 C CA . ASN A 1 156 ? 4.999 -8.964 -29.675 1.00 66.94 156 ASN A CA 1
ATOM 1222 C C . ASN A 1 156 ? 5.918 -8.031 -30.491 1.00 66.94 156 ASN A C 1
ATOM 1224 O O . ASN A 1 156 ? 6.706 -7.248 -29.958 1.00 66.94 156 ASN A O 1
ATOM 1228 N N . GLU A 1 157 ? 5.775 -8.083 -31.819 1.00 52.84 157 GLU A N 1
ATOM 1229 C CA . GLU A 1 157 ? 6.297 -7.065 -32.737 1.00 52.84 157 GLU A CA 1
ATOM 1230 C C . GLU A 1 157 ? 5.283 -5.932 -32.858 1.00 52.84 157 GLU A C 1
ATOM 1232 O O . GLU A 1 157 ? 4.117 -6.181 -33.152 1.00 52.84 157 GLU A O 1
ATOM 1237 N N . VAL A 1 158 ? 5.715 -4.687 -32.657 1.00 50.53 158 VAL A N 1
ATOM 1238 C CA . VAL A 1 158 ? 4.935 -3.524 -33.088 1.00 50.53 158 VAL A CA 1
ATOM 1239 C C . VAL A 1 158 ? 5.864 -2.536 -33.777 1.00 50.53 158 VAL A C 1
ATOM 1241 O O . VAL A 1 158 ? 6.952 -2.224 -33.297 1.00 50.53 158 VAL A O 1
ATOM 1244 N N . PHE A 1 159 ? 5.399 -2.045 -34.920 1.00 43.34 159 PHE A N 1
ATOM 1245 C CA . PHE A 1 159 ? 6.023 -1.006 -35.721 1.00 43.34 159 PHE A CA 1
ATOM 1246 C C . PHE A 1 159 ? 5.817 0.353 -35.032 1.00 43.34 159 PHE A C 1
ATOM 1248 O O . PHE A 1 159 ? 4.801 1.018 -35.224 1.00 43.34 159 PHE A O 1
ATOM 1255 N N . LEU A 1 160 ? 6.763 0.776 -34.193 1.00 40.19 160 LEU A N 1
ATOM 1256 C CA . LEU A 1 160 ? 6.799 2.155 -33.702 1.00 40.19 160 LEU A CA 1
ATOM 1257 C C . LEU A 1 160 ? 7.278 3.066 -34.841 1.00 40.19 160 LEU A C 1
ATOM 1259 O O . LEU A 1 160 ? 8.476 3.213 -35.075 1.00 40.19 160 LEU A O 1
ATOM 1263 N N . ARG A 1 161 ? 6.340 3.709 -35.546 1.00 31.61 161 ARG A N 1
ATOM 1264 C CA . ARG A 1 161 ? 6.645 4.902 -36.346 1.00 31.61 161 ARG A CA 1
ATOM 1265 C C . ARG A 1 161 ? 6.815 6.066 -35.374 1.00 31.61 161 ARG A C 1
ATOM 1267 O O . ARG A 1 161 ? 5.872 6.797 -35.094 1.00 31.61 161 ARG A O 1
ATOM 1274 N N . ILE A 1 162 ? 8.024 6.225 -34.847 1.00 35.16 162 ILE A N 1
AT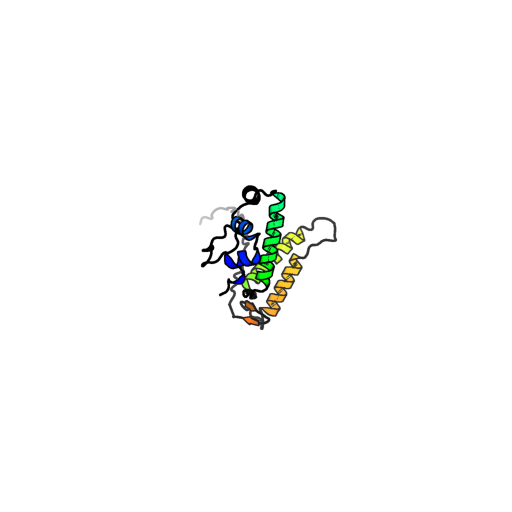OM 1275 C CA . ILE A 1 162 ? 8.437 7.481 -34.225 1.00 35.16 162 ILE A CA 1
ATOM 1276 C C . ILE A 1 162 ? 8.507 8.491 -35.374 1.00 35.16 162 ILE A C 1
ATOM 1278 O O . ILE A 1 162 ? 9.495 8.545 -36.098 1.00 35.16 162 ILE A O 1
ATOM 1282 N N . THR A 1 163 ? 7.436 9.242 -35.631 1.00 30.64 163 THR A N 1
ATOM 1283 C CA . THR A 1 163 ? 7.578 10.471 -36.415 1.00 30.64 163 THR A CA 1
ATOM 1284 C C . THR A 1 163 ? 8.386 11.438 -35.558 1.00 30.64 163 THR A C 1
ATOM 1286 O O . THR A 1 163 ? 7.901 11.801 -34.483 1.00 30.64 163 THR A O 1
ATOM 1289 N N . PRO A 1 164 ? 9.589 11.863 -35.979 1.00 34.94 164 PRO A N 1
ATOM 1290 C CA . PRO A 1 164 ? 10.274 12.935 -35.287 1.00 34.94 164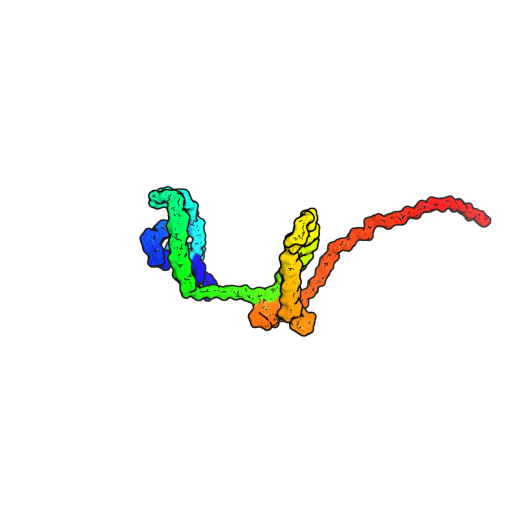 PRO A CA 1
ATOM 1291 C C . PRO A 1 164 ? 9.391 14.171 -35.431 1.00 34.94 164 PRO A C 1
ATOM 1293 O 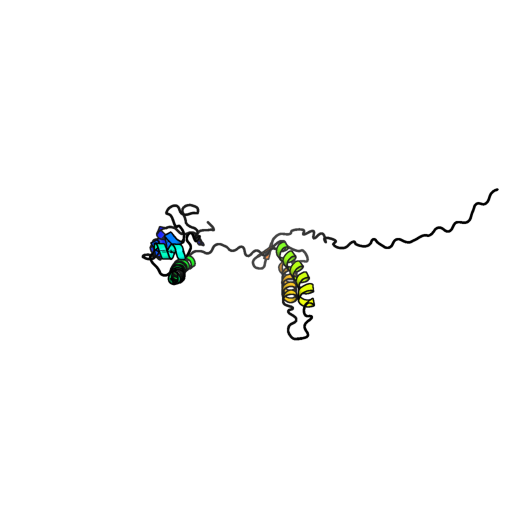O . PRO A 1 164 ? 9.143 14.661 -36.535 1.00 34.94 164 PRO A O 1
ATOM 1296 N N . ARG A 1 165 ? 8.844 14.636 -34.308 1.00 32.97 165 ARG A N 1
ATOM 1297 C CA . ARG A 1 165 ? 8.153 15.915 -34.233 1.00 32.97 165 ARG A CA 1
ATOM 1298 C C . ARG A 1 165 ? 9.224 16.973 -34.493 1.00 32.97 165 ARG A C 1
ATOM 1300 O O . ARG A 1 165 ? 10.024 17.260 -33.612 1.00 32.97 165 ARG A O 1
ATOM 1307 N N . ARG A 1 166 ? 9.285 17.483 -35.729 1.00 31.64 166 ARG A N 1
ATOM 1308 C CA . ARG A 1 166 ? 10.083 18.661 -36.096 1.00 31.64 166 ARG A CA 1
ATOM 1309 C C . ARG A 1 166 ? 9.595 19.833 -35.244 1.00 31.64 166 ARG A C 1
ATOM 1311 O O . ARG A 1 166 ? 8.610 20.477 -35.587 1.00 31.64 166 ARG A O 1
ATOM 1318 N N . TYR A 1 167 ? 10.246 20.072 -34.115 1.00 35.25 167 TYR A N 1
ATOM 1319 C CA . TYR A 1 167 ? 10.317 21.404 -33.538 1.00 35.25 167 TYR A CA 1
ATOM 1320 C C . TYR A 1 167 ? 11.534 22.084 -34.164 1.00 35.25 167 TYR A C 1
ATOM 1322 O O . TYR A 1 167 ? 12.598 21.476 -34.241 1.00 35.25 167 TYR A O 1
ATOM 1330 N N . TRP A 1 168 ? 11.336 23.329 -34.598 1.00 27.23 168 TRP A N 1
ATOM 1331 C CA . TRP A 1 168 ? 12.302 24.230 -35.235 1.00 27.23 168 TRP A CA 1
ATOM 1332 C C . TRP A 1 168 ? 12.377 24.202 -36.769 1.00 27.23 168 TRP A C 1
ATOM 1334 O O . TRP A 1 168 ? 13.307 23.673 -37.368 1.00 27.23 168 TRP A O 1
ATOM 1344 N N . ASP A 1 169 ? 11.418 24.880 -37.401 1.00 29.30 169 ASP A N 1
ATOM 1345 C CA . ASP A 1 169 ? 11.684 25.611 -38.641 1.00 29.30 169 ASP A CA 1
ATOM 1346 C C . ASP A 1 169 ? 11.329 27.086 -38.414 1.00 29.30 169 ASP A C 1
ATOM 1348 O O . ASP A 1 169 ? 10.215 27.539 -38.665 1.00 29.30 169 ASP A O 1
ATOM 1352 N N . CYS A 1 170 ? 12.279 27.820 -37.836 1.00 29.58 170 CYS A N 1
ATOM 1353 C CA . CYS A 1 170 ? 12.319 29.277 -37.893 1.00 29.58 170 CYS A CA 1
ATOM 1354 C C . CYS A 1 170 ? 13.504 29.673 -38.775 1.00 29.58 170 CYS A C 1
ATOM 1356 O O . CYS A 1 170 ? 14.474 30.269 -38.313 1.00 29.58 170 CYS A O 1
ATOM 1358 N N . SER A 1 171 ? 13.434 29.309 -40.055 1.00 34.75 171 SER A N 1
ATOM 1359 C CA . SER A 1 171 ? 14.271 29.886 -41.103 1.00 34.75 171 SER A CA 1
ATOM 1360 C C . SER A 1 171 ? 13.403 30.717 -42.051 1.00 34.75 171 SER A C 1
ATOM 1362 O O . SER A 1 171 ? 13.067 30.313 -43.153 1.00 34.75 171 SER A O 1
ATOM 1364 N N . ASN A 1 172 ? 12.981 31.899 -41.589 1.00 30.50 172 ASN A N 1
ATOM 1365 C CA . ASN A 1 172 ? 12.430 32.943 -42.457 1.00 30.50 172 ASN A CA 1
ATOM 1366 C C . ASN A 1 172 ? 12.530 34.317 -41.783 1.00 30.50 172 ASN A C 1
ATOM 1368 O O . ASN A 1 172 ? 11.570 34.802 -41.194 1.00 30.50 172 ASN A O 1
ATOM 1372 N N . SER A 1 173 ? 13.702 34.952 -41.877 1.00 35.25 173 SER A N 1
ATOM 1373 C CA . SER A 1 173 ? 13.781 36.411 -42.037 1.00 35.25 173 SER A CA 1
ATOM 1374 C C . SER A 1 173 ? 15.183 36.840 -42.484 1.00 35.25 173 SER A C 1
ATOM 1376 O O . SER A 1 173 ? 15.943 37.451 -41.742 1.00 35.25 173 SER A O 1
ATOM 1378 N N . ILE A 1 174 ? 15.540 36.512 -43.726 1.00 33.81 174 ILE A N 1
ATOM 1379 C CA . ILE A 1 174 ? 16.499 37.310 -44.496 1.00 33.81 174 ILE A CA 1
ATOM 1380 C C . ILE A 1 174 ? 15.787 37.635 -45.807 1.00 33.81 174 ILE A C 1
ATOM 1382 O O . ILE A 1 174 ? 15.713 36.809 -46.712 1.00 33.81 174 ILE A O 1
ATOM 1386 N N . LYS A 1 175 ? 15.184 38.826 -45.878 1.00 31.59 175 LYS A N 1
ATOM 1387 C CA . LYS A 1 175 ? 14.708 39.395 -47.142 1.00 31.59 175 LYS A CA 1
ATOM 1388 C C . LYS A 1 175 ? 15.913 40.009 -47.864 1.00 31.59 175 LYS A C 1
ATOM 1390 O O . LYS A 1 175 ? 16.564 40.866 -47.268 1.00 31.59 175 LYS A O 1
ATOM 1395 N N . PRO A 1 176 ? 16.206 39.647 -49.120 1.00 32.62 176 PRO A N 1
ATOM 1396 C CA . PRO A 1 176 ? 17.120 40.425 -49.940 1.00 32.62 176 PRO A CA 1
ATOM 1397 C C . PRO A 1 176 ? 16.422 41.720 -50.381 1.00 32.62 176 PRO A C 1
ATOM 1399 O O . PRO A 1 176 ? 15.381 41.695 -51.035 1.00 32.62 176 PRO A O 1
ATOM 1402 N N . THR A 1 177 ? 16.986 42.864 -50.003 1.00 33.00 177 THR A N 1
ATOM 1403 C CA . THR A 1 177 ? 16.634 44.179 -50.547 1.00 33.00 177 THR A CA 1
ATOM 1404 C C . THR A 1 177 ? 17.230 44.318 -51.946 1.00 33.00 177 THR A C 1
ATOM 1406 O O . THR A 1 177 ? 18.422 44.582 -52.087 1.00 33.00 177 THR A O 1
ATOM 1409 N N . SER A 1 178 ? 16.415 44.149 -52.986 1.00 34.00 178 SER A N 1
ATOM 1410 C CA . SER A 1 178 ? 16.737 44.583 -54.347 1.00 34.00 178 SER A CA 1
ATOM 1411 C C . SER A 1 178 ? 16.143 45.972 -54.590 1.00 34.00 178 SER A C 1
ATOM 1413 O O . SER A 1 178 ? 14.985 46.125 -54.973 1.00 34.00 178 SER A O 1
ATOM 1415 N N . THR A 1 179 ? 16.949 47.006 -54.358 1.00 37.06 179 THR A N 1
ATOM 1416 C CA . THR A 1 179 ? 16.644 48.367 -54.807 1.00 37.06 179 THR A CA 1
ATOM 1417 C C . THR A 1 179 ? 16.872 48.435 -56.315 1.00 37.06 179 THR A C 1
ATOM 1419 O O . THR A 1 179 ? 18.000 48.377 -56.798 1.00 37.06 179 THR A O 1
ATOM 1422 N N . THR A 1 180 ? 15.779 48.530 -57.062 1.00 36.09 180 THR A N 1
ATOM 1423 C CA . THR A 1 180 ? 15.739 48.873 -58.484 1.00 36.09 180 THR A CA 1
ATOM 1424 C C . THR A 1 180 ? 16.248 50.301 -58.696 1.00 36.09 180 THR A C 1
ATOM 1426 O O . THR A 1 180 ? 15.555 51.251 -58.340 1.00 36.09 180 THR A O 1
ATOM 1429 N N . ASN A 1 181 ? 17.427 50.456 -59.304 1.00 38.25 181 ASN A N 1
ATOM 1430 C CA . ASN A 1 181 ? 17.843 51.710 -59.935 1.00 38.25 181 ASN A CA 1
ATOM 1431 C C . ASN A 1 181 ? 17.437 51.667 -61.410 1.00 38.25 181 ASN A C 1
ATOM 1433 O O . ASN A 1 181 ? 17.888 50.804 -62.162 1.00 38.25 181 ASN A O 1
ATOM 1437 N N . GLY A 1 182 ? 16.551 52.583 -61.797 1.00 34.59 182 GLY A N 1
ATOM 1438 C CA . GLY A 1 182 ? 16.119 52.772 -63.174 1.00 34.59 182 GLY A CA 1
ATOM 1439 C C . GLY A 1 182 ? 17.152 53.511 -64.022 1.00 34.59 182 GLY A C 1
ATOM 1440 O O . GLY A 1 182 ? 17.866 54.378 -63.528 1.00 34.59 182 GLY A O 1
ATOM 1441 N N . LEU A 1 183 ? 17.154 53.199 -65.318 1.00 38.62 183 LEU A N 1
ATOM 1442 C CA . LEU A 1 183 ? 17.581 54.078 -66.409 1.00 38.62 183 LEU A CA 1
ATOM 1443 C C . LEU A 1 183 ? 16.610 53.873 -67.603 1.00 38.62 183 LEU A C 1
ATOM 1445 O O . LEU A 1 183 ? 16.035 52.790 -67.724 1.00 38.62 183 LEU A O 1
ATOM 1449 N N . PRO A 1 184 ? 16.351 54.913 -68.422 1.00 45.06 184 PRO A N 1
ATOM 1450 C CA . PRO A 1 184 ? 15.095 55.110 -69.162 1.00 45.06 184 PRO A CA 1
ATOM 1451 C C . PRO A 1 184 ? 15.149 54.596 -70.628 1.00 45.06 184 PRO A C 1
ATOM 1453 O O . PRO A 1 184 ? 16.180 54.070 -71.051 1.00 45.06 184 PRO A O 1
ATOM 1456 N N . PRO A 1 185 ? 14.046 54.683 -71.408 1.00 44.03 185 PRO A N 1
ATOM 1457 C CA . PRO A 1 185 ? 13.818 53.839 -72.579 1.00 44.03 185 PRO A CA 1
ATOM 1458 C C . PRO A 1 185 ? 14.484 54.381 -73.850 1.00 44.03 185 PRO A C 1
ATOM 1460 O O . PRO A 1 185 ? 14.502 55.586 -74.094 1.00 44.03 185 PRO A O 1
ATOM 1463 N N . GLN A 1 186 ? 14.953 53.470 -74.702 1.00 41.50 186 GLN A N 1
ATOM 1464 C CA . GLN A 1 186 ? 15.329 53.773 -76.084 1.00 41.50 186 GLN A CA 1
ATOM 1465 C C . GLN A 1 186 ? 14.071 53.737 -76.968 1.00 41.50 186 GLN A C 1
ATOM 1467 O O . GLN A 1 186 ? 13.317 52.762 -76.950 1.00 41.50 186 GLN A O 1
ATOM 1472 N N . ARG A 1 187 ? 13.833 54.823 -77.711 1.00 38.78 187 ARG A N 1
ATOM 1473 C CA . ARG A 1 187 ? 12.873 54.911 -78.823 1.00 38.78 187 ARG A CA 1
ATOM 1474 C C . ARG A 1 187 ? 13.619 54.636 -80.132 1.00 38.78 187 ARG A C 1
ATOM 1476 O O . ARG A 1 187 ? 14.674 55.228 -80.313 1.00 38.78 187 ARG A O 1
ATOM 1483 N N . ASN A 1 188 ? 12.973 53.840 -80.992 1.00 42.28 188 ASN A N 1
ATOM 1484 C CA . ASN A 1 188 ? 13.198 53.573 -82.426 1.00 42.28 188 ASN A CA 1
ATOM 1485 C C . ASN A 1 188 ? 14.632 53.358 -82.914 1.00 42.28 188 ASN A C 1
ATOM 1487 O O . ASN A 1 188 ? 15.360 54.355 -83.095 1.00 42.28 188 ASN A O 1
#

Foldseek 3Di:
DQPPLQWAALVRLCVQQPVCSVLQCQQQVQDCCAPPNRTHRRDGDDDLVVSCVVVVHDSVCSVVSVVVSVVSVVVVSVVDDHGDDPQKDFLVVLVVLLVVLVVVLVVQLVVPPDPPPPCSPCVSVVSSVVSVVCQCPQQQVPNAGAGIGDPSHGDHGDDPPPPPPDDDDPPDDDDDDDDDDDDDDDDD